Protein 2BDV (pdb70)

Structure (mmCIF, N/CA/C/O backbone):
data_2BDV
#
_entry.id   2BDV
#
_cell.length_a   36.954
_cell.length_b   63.553
_cell.length_c   80.457
_cell.angle_alpha   90.00
_cell.angle_beta   90.00
_cell.angle_gamma   90.00
#
_symmetry.space_group_name_H-M   'P 21 21 21'
#
loop_
_entity.id
_entity.type
_entity.pdbx_description
1 polymer 'phage-related conserved hypothetical protein, BB224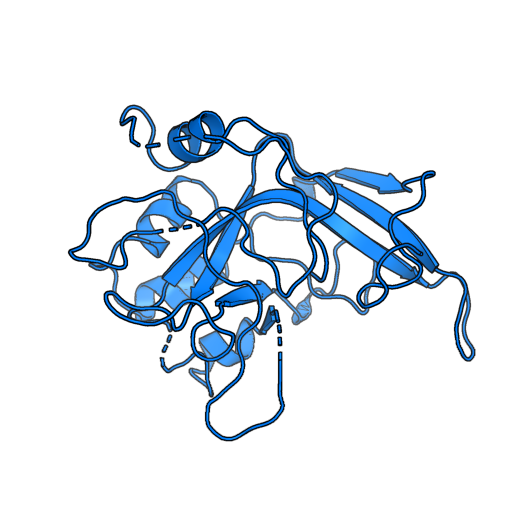4'
2 water water
#
loop_
_atom_site.group_PDB
_atom_site.id
_atom_site.type_symbol
_atom_site.label_atom_id
_atom_site.label_alt_id
_atom_site.label_comp_id
_atom_site.label_asym_id
_atom_site.label_entity_id
_atom_site.label_seq_id
_atom_site.pdbx_PDB_i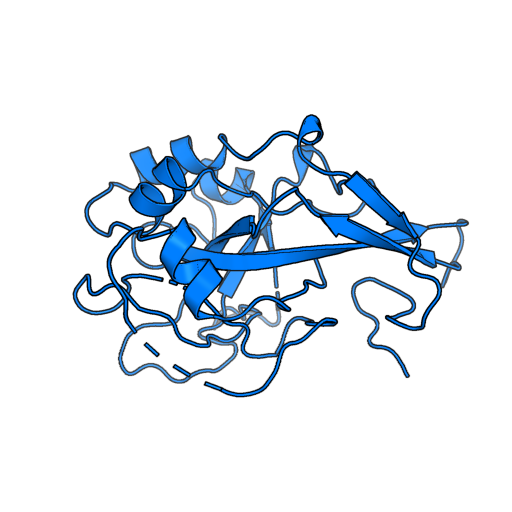ns_code
_atom_site.Cartn_x
_atom_site.Cartn_y
_atom_site.Cartn_z
_atom_site.occupancy
_atom_site.B_iso_or_equiv
_atom_site.auth_seq_id
_atom_site.auth_comp_id
_atom_site.auth_asym_id
_atom_site.auth_atom_id
_atom_site.pdbx_PDB_model_num
ATOM 1 N N . CYS A 1 2 ? 43.409 29.578 38.560 1.00 29.04 2 CYS A N 1
ATOM 2 C CA . CYS A 1 2 ? 42.228 30.442 38.325 1.00 25.52 2 CYS A CA 1
ATOM 3 C C . CYS A 1 2 ? 42.590 31.873 38.711 1.00 22.09 2 CYS A C 1
ATOM 4 O O . CYS A 1 2 ? 42.380 32.284 39.846 1.00 18.86 2 CYS A O 1
ATOM 7 N N . GLY A 1 3 ? 43.130 32.626 37.764 1.00 20.69 3 GLY A N 1
ATOM 8 C CA . GLY A 1 3 ? 43.529 33.984 38.071 1.00 20.17 3 GLY A CA 1
ATOM 9 C C . GLY A 1 3 ? 42.616 35.057 37.530 1.00 19.55 3 GLY A C 1
ATOM 10 O O . GLY A 1 3 ? 42.820 36.239 37.795 1.00 20.27 3 GLY A O 1
ATOM 11 N N . ARG A 1 4 ? 41.593 34.647 36.792 1.00 20.76 4 ARG A N 1
ATOM 12 C CA . ARG A 1 4 ? 40.668 35.592 36.197 1.00 20.76 4 ARG A CA 1
ATOM 13 C C . ARG A 1 4 ? 39.334 34.890 35.951 1.00 22.00 4 ARG A C 1
ATOM 14 O O . ARG A 1 4 ? 39.305 33.748 35.495 1.00 22.82 4 ARG A O 1
ATOM 22 N N . ILE A 1 5 ? 38.230 35.563 36.255 1.00 20.97 5 ILE A N 1
ATOM 23 C CA . ILE A 1 5 ? 36.916 34.974 36.029 1.00 21.31 5 ILE A CA 1
ATOM 24 C C . ILE A 1 5 ? 36.014 35.974 35.315 1.00 22.05 5 ILE A C 1
ATOM 25 O O . ILE A 1 5 ? 36.385 37.135 35.104 1.00 22.05 5 ILE A O 1
ATOM 30 N N . ALA A 1 6 ? 34.823 35.513 34.951 1.00 19.67 6 ALA A N 1
ATOM 31 C CA . ALA A 1 6 ? 33.850 36.364 34.283 1.00 21.37 6 ALA A CA 1
ATOM 32 C C . ALA A 1 6 ? 32.475 36.250 34.937 1.00 21.43 6 ALA A C 1
ATOM 33 O O . ALA A 1 6 ? 31.979 35.149 35.166 1.00 22.12 6 ALA A O 1
ATOM 35 N N . GLN A 1 7 ? 31.885 37.400 35.259 1.00 22.36 7 GLN A N 1
ATOM 36 C CA . GLN A 1 7 ? 30.546 37.469 35.843 1.00 23.23 7 GLN A CA 1
ATOM 37 C C . GLN A 1 7 ? 29.737 38.402 34.943 1.00 24.63 7 GLN A C 1
ATOM 38 O O . GLN A 1 7 ? 29.677 39.616 35.169 1.00 22.93 7 GLN A O 1
ATOM 44 N N . LYS A 1 8 ? 29.121 37.826 33.915 1.00 26.94 8 LYS A N 1
ATOM 45 C CA . LYS A 1 8 ? 28.336 38.604 32.966 1.00 30.60 8 LYS A CA 1
ATOM 46 C C . LYS A 1 8 ? 26.820 38.419 33.010 1.00 30.45 8 LYS A C 1
ATOM 47 O O . LYS A 1 8 ? 26.084 39.225 32.442 1.00 32.06 8 LYS A O 1
ATOM 53 N N . SER A 1 9 ? 26.350 37.371 33.677 1.00 30.38 9 SER A N 1
ATOM 54 C CA . SER A 1 9 ? 24.914 37.145 33.784 1.00 30.14 9 SER A CA 1
ATOM 55 C C . SER A 1 9 ? 24.314 38.054 34.838 1.00 31.78 9 SER A C 1
ATOM 56 O O . SER A 1 9 ? 25.018 38.585 35.695 1.00 33.17 9 SER A O 1
ATOM 59 N N . ALA A 1 10 ? 23.001 38.229 34.764 1.00 33.42 10 ALA A N 1
ATOM 60 C CA . ALA A 1 10 ? 22.290 39.047 35.727 1.00 33.59 10 ALA A CA 1
ATOM 61 C C . ALA A 1 10 ? 22.438 38.373 37.082 1.00 32.45 10 ALA A C 1
ATOM 62 O O . ALA A 1 10 ? 22.391 37.149 37.183 1.00 33.34 10 ALA A O 1
ATOM 64 N N . PRO A 1 11 ? 22.630 39.163 38.144 1.00 32.26 11 PRO A N 1
ATOM 65 C CA . PRO A 1 11 ? 22.779 38.589 39.483 1.00 30.22 11 PRO A CA 1
ATOM 66 C C . PRO A 1 11 ? 21.610 37.684 39.899 1.00 30.52 11 PRO A C 1
ATOM 67 O O . PRO A 1 11 ? 21.826 36.680 40.576 1.00 28.64 11 PRO A O 1
ATOM 71 N N . GLU A 1 12 ? 20.386 38.019 39.484 1.00 29.23 12 GLU A N 1
ATOM 72 C CA . GLU A 1 12 ? 19.243 37.190 39.845 1.00 30.89 12 GLU A CA 1
ATOM 73 C C . GLU A 1 12 ? 19.359 35.790 39.250 1.00 29.27 12 GLU A C 1
ATOM 74 O O . GLU A 1 12 ? 18.778 34.849 39.779 1.00 30.43 12 GLU A O 1
ATOM 80 N N . ASP A 1 13 ? 20.105 35.646 38.156 1.00 27.25 13 ASP A N 1
ATOM 81 C CA . ASP A 1 13 ? 20.273 34.328 37.553 1.00 26.44 13 ASP A CA 1
ATOM 82 C C . ASP A 1 13 ? 21.122 33.413 38.448 1.00 24.74 13 ASP A C 1
ATOM 83 O O . ASP A 1 13 ? 20.863 32.212 38.521 1.00 22.75 13 ASP A O 1
ATOM 88 N N . TYR A 1 14 ? 22.123 33.975 39.129 1.00 22.89 14 TYR A N 1
ATOM 89 C CA . TYR A 1 14 ? 22.983 33.185 40.011 1.00 20.26 14 TYR A CA 1
ATOM 90 C C . TYR A 1 14 ? 22.185 32.645 41.188 1.00 20.14 14 TYR A C 1
ATOM 91 O O . TYR A 1 14 ? 22.323 31.487 41.567 1.00 19.43 14 TYR A O 1
ATOM 100 N N . VAL A 1 15 ? 21.352 33.496 41.771 1.00 21.44 15 VAL A N 1
ATOM 101 C CA . VAL A 1 15 ? 20.528 33.098 42.904 1.00 21.41 15 VAL A CA 1
ATOM 102 C C . VAL A 1 15 ? 19.520 32.028 42.489 1.00 23.39 15 VAL A C 1
ATOM 103 O O . VAL A 1 15 ? 19.310 31.057 43.208 1.00 23.01 15 VAL A O 1
ATOM 107 N N . GLU A 1 16 ? 18.898 32.223 41.330 1.00 24.22 16 GLU A N 1
ATOM 108 C CA . GLU A 1 16 ? 17.906 31.287 40.810 1.00 27.83 16 GLU A CA 1
ATOM 109 C C . GLU A 1 16 ? 18.487 29.877 40.675 1.00 28.16 16 GLU A C 1
ATOM 110 O O . GLU A 1 16 ? 17.798 28.891 40.927 1.00 28.74 16 GLU A O 1
ATOM 116 N N . ILE A 1 17 ? 19.757 29.782 40.297 1.00 27.75 17 ILE A N 1
ATOM 117 C CA . ILE A 1 17 ? 20.395 28.483 40.147 1.00 27.61 17 ILE A CA 1
ATOM 118 C C . ILE A 1 17 ? 20.741 27.850 41.492 1.00 27.77 17 ILE A C 1
ATOM 119 O O . ILE A 1 17 ? 20.531 26.651 41.692 1.00 29.52 17 ILE A O 1
ATOM 124 N N . LEU A 1 18 ? 21.267 28.647 42.419 1.00 25.91 18 LEU A N 1
ATOM 125 C CA . LEU A 1 18 ? 21.634 28.119 43.734 1.00 24.80 18 LEU A CA 1
ATOM 126 C C . LEU A 1 18 ? 20.424 27.939 44.649 1.00 24.08 18 LEU A C 1
ATOM 127 O O . LEU A 1 18 ? 20.246 26.890 45.277 1.00 22.29 18 LEU A O 1
ATOM 132 N N . TRP A 1 19 ? 19.590 28.967 44.723 1.00 24.75 19 TRP A N 1
ATOM 133 C CA . TRP A 1 19 ? 18.403 28.917 45.563 1.00 26.12 19 TRP A CA 1
ATOM 134 C C . TRP A 1 19 ? 17.162 29.096 44.698 1.00 28.86 19 TRP A C 1
ATOM 135 O O . TRP A 1 19 ? 16.524 30.150 44.721 1.00 28.59 19 TRP A O 1
ATOM 146 N N . PRO A 1 20 ? 16.799 28.057 43.925 1.00 32.54 20 PRO A N 1
ATOM 147 C CA . PRO A 1 20 ? 15.625 28.117 43.048 1.00 36.17 20 PRO A CA 1
ATOM 148 C C . PRO A 1 20 ? 14.386 28.597 43.784 1.00 39.52 20 PRO A C 1
ATOM 149 O O . PRO A 1 20 ? 14.097 28.140 44.889 1.00 40.33 20 PRO A O 1
ATOM 153 N N . ASN A 1 21 ? 13.655 29.518 43.166 1.00 44.27 21 ASN A N 1
ATOM 154 C CA . ASN A 1 21 ? 12.454 30.066 43.782 1.00 48.77 21 ASN A CA 1
ATOM 155 C C . ASN A 1 21 ? 12.763 30.573 45.187 1.00 49.93 21 ASN A C 1
ATOM 156 O O . ASN A 1 21 ? 12.523 29.882 46.181 1.00 49.39 21 ASN A O 1
ATOM 161 N N . ALA A 1 22 ? 13.305 31.785 45.247 1.00 50.72 22 ALA A N 1
ATOM 162 C CA . ALA A 1 22 ? 13.658 32.429 46.504 1.00 51.95 22 ALA A CA 1
ATOM 163 C C . ALA A 1 22 ? 14.476 33.677 46.202 1.00 52.20 22 ALA A C 1
ATOM 164 O O . ALA A 1 22 ? 15.677 33.708 46.459 1.00 53.07 22 ALA A O 1
ATOM 166 N N . ARG A 1 23 ? 13.830 34.705 45.659 1.00 52.26 23 ARG A N 1
ATOM 167 C CA . ARG A 1 23 ? 14.536 35.939 45.321 1.00 52.98 23 ARG A CA 1
ATOM 168 C C . ARG A 1 23 ? 15.216 36.548 46.558 1.00 53.70 23 ARG A C 1
ATOM 169 O O . ARG A 1 23 ? 14.921 36.167 47.694 1.00 53.62 23 ARG A O 1
ATOM 177 N N . LEU A 1 24 ? 16.132 37.489 46.331 1.00 52.99 24 LEU A N 1
ATOM 178 C CA . LEU A 1 24 ? 16.841 38.157 47.422 1.00 52.56 24 LEU A CA 1
ATOM 179 C C . LEU A 1 24 ? 16.731 39.679 47.329 1.00 52.25 24 LEU A C 1
ATOM 180 O O . LEU A 1 24 ? 16.517 40.237 46.250 1.00 52.29 24 LEU A O 1
ATOM 185 N N . VAL A 1 29 ? 23.302 46.453 41.544 1.00 73.19 29 VAL A N 1
ATOM 186 C CA . VAL A 1 29 ? 23.544 46.890 40.171 1.00 73.57 29 VAL A CA 1
ATOM 187 C C . VAL A 1 29 ? 24.887 47.604 40.012 1.00 72.71 29 VAL A C 1
ATOM 188 O O . VAL A 1 29 ? 25.216 48.517 40.773 1.00 73.20 29 VAL A O 1
ATOM 192 N N . ALA A 1 30 ? 25.655 47.182 39.010 1.00 71.42 30 ALA A N 1
ATOM 193 C CA . ALA A 1 30 ? 26.963 47.764 38.733 1.00 69.33 30 ALA A CA 1
ATOM 194 C C . ALA A 1 30 ? 27.456 47.338 37.356 1.00 68.21 30 ALA A C 1
ATOM 195 O O . ALA A 1 30 ? 28.555 47.702 36.940 1.00 67.85 30 ALA A O 1
ATOM 197 N N . GLY A 1 31 ? 26.637 46.562 36.653 1.00 67.07 31 GLY A N 1
ATOM 198 C CA . GLY A 1 31 ? 27.004 46.103 35.324 1.00 65.36 31 GLY A CA 1
ATOM 199 C C . GLY A 1 31 ? 27.809 44.817 35.320 1.00 64.09 31 GLY A C 1
ATOM 200 O O . GLY A 1 31 ? 28.499 44.513 36.292 1.00 64.07 31 GLY A O 1
ATOM 201 N N . PRO A 1 32 ? 27.736 44.030 34.234 1.00 62.83 32 PRO A N 1
ATOM 202 C CA . PRO A 1 32 ? 28.480 42.770 34.139 1.00 61.46 32 PRO A CA 1
ATOM 203 C C . PRO A 1 32 ? 29.985 42.986 33.940 1.00 59.67 32 PRO A C 1
ATOM 204 O O . PRO A 1 32 ? 30.408 43.954 33.305 1.00 59.98 32 PRO A O 1
ATOM 208 N N . ARG A 1 33 ? 30.786 42.084 34.498 1.00 56.84 33 ARG A N 1
ATOM 209 C CA . ARG A 1 33 ? 32.237 42.170 34.388 1.00 53.61 33 ARG A CA 1
ATOM 210 C C . ARG A 1 33 ? 32.781 40.940 33.680 1.00 51.18 33 ARG A C 1
ATOM 211 O O . ARG A 1 33 ? 32.696 39.826 34.198 1.00 48.92 33 ARG A O 1
ATOM 219 N N . TYR A 1 34 ? 33.341 41.149 32.493 1.00 49.64 34 TYR A N 1
ATOM 220 C CA . TYR A 1 34 ? 33.894 40.053 31.703 1.00 49.19 34 TYR A CA 1
ATOM 221 C C . TYR A 1 34 ? 35.341 39.737 32.103 1.00 46.53 34 TYR A C 1
ATOM 222 O O . TYR A 1 34 ? 35.823 38.634 31.861 1.00 43.34 34 TYR A O 1
ATOM 231 N N . ASN A 1 35 ? 36.018 40.698 32.731 1.00 44.17 35 ASN A N 1
ATOM 232 C CA . ASN A 1 35 ? 37.412 40.521 33.139 1.00 43.58 35 ASN A CA 1
ATOM 233 C C . ASN A 1 35 ? 37.577 40.843 34.618 1.00 41.75 35 ASN A C 1
ATOM 234 O O . ASN A 1 35 ? 37.730 42.006 34.992 1.00 43.17 35 ASN A O 1
ATOM 239 N N . ILE A 1 36 ? 37.565 39.811 35.457 1.00 37.32 36 ILE A N 1
ATOM 240 C CA . ILE A 1 36 ? 37.677 40.009 36.895 1.00 32.63 36 ILE A CA 1
ATOM 241 C C . ILE A 1 36 ? 38.912 39.362 37.503 1.00 30.53 36 ILE A C 1
ATOM 242 O O . ILE A 1 36 ? 39.046 38.138 37.521 1.00 28.97 36 ILE A O 1
ATOM 247 N N . PRO A 1 37 ? 39.844 40.186 38.000 1.00 28.90 37 PRO A N 1
ATOM 248 C CA . PRO A 1 37 ? 41.066 39.664 38.611 1.00 27.55 37 PRO A CA 1
ATOM 249 C C . PRO A 1 37 ? 40.996 39.737 40.124 1.00 24.75 37 PRO A C 1
ATOM 250 O O . PRO A 1 37 ? 40.058 40.291 40.686 1.00 25.02 37 PRO A O 1
ATOM 254 N N . PRO A 1 38 ? 41.988 39.157 40.801 1.00 24.17 38 PRO A N 1
ATOM 255 C CA . PRO A 1 38 ? 42.036 39.179 42.264 1.00 24.05 38 PRO A CA 1
ATOM 256 C C . PRO A 1 38 ? 42.205 40.634 42.718 1.00 25.57 38 PRO A C 1
ATOM 257 O O . PRO A 1 38 ? 42.692 41.479 41.958 1.00 21.75 38 PRO A O 1
ATOM 261 N N . GLY A 1 39 ? 41.798 40.927 43.949 1.00 25.95 39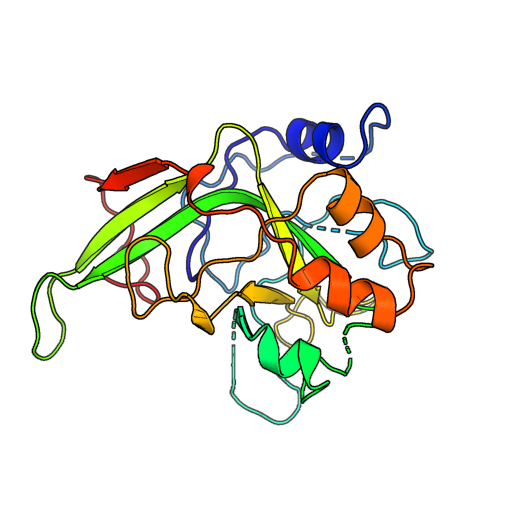 GLY A N 1
ATOM 262 C CA . GLY A 1 39 ? 41.930 42.281 44.453 1.00 26.64 39 GLY A CA 1
ATOM 263 C C . GLY A 1 39 ? 40.689 43.124 44.247 1.00 28.24 39 GLY A C 1
ATOM 264 O O . GLY A 1 39 ? 40.672 44.302 44.597 1.00 27.34 39 GLY A O 1
ATOM 265 N N . THR A 1 40 ? 39.654 42.533 43.662 1.00 28.36 40 THR A N 1
ATOM 266 C CA . THR A 1 40 ? 38.410 43.253 43.445 1.00 29.13 40 THR A CA 1
ATOM 267 C C . THR A 1 40 ? 37.348 42.629 44.344 1.00 29.81 40 THR A C 1
ATOM 268 O O . THR A 1 40 ? 37.654 41.757 45.164 1.00 29.40 40 THR A O 1
ATOM 272 N N . ARG A 1 41 ? 36.106 43.076 44.187 1.00 28.74 41 ARG A N 1
ATOM 273 C CA . ARG A 1 41 ? 34.996 42.567 44.983 1.00 28.84 41 ARG A CA 1
ATOM 274 C C . ARG A 1 41 ? 34.002 41.836 44.085 1.00 26.86 41 ARG A C 1
ATOM 275 O O . ARG A 1 41 ? 32.962 42.393 43.720 1.00 28.49 41 ARG A O 1
ATOM 283 N N . PRO A 1 42 ? 34.300 40.582 43.718 1.00 23.28 42 PRO A N 1
ATOM 284 C CA . PRO A 1 42 ? 33.366 39.851 42.857 1.00 21.73 42 PRO A CA 1
ATOM 285 C C . PRO A 1 42 ? 32.109 39.465 43.623 1.00 19.68 42 PRO A C 1
ATOM 286 O O . PRO A 1 42 ? 32.124 39.386 44.846 1.00 19.02 42 PRO A O 1
ATOM 290 N N . LEU A 1 43 ? 31.021 39.232 42.899 1.00 19.99 43 LEU A N 1
ATOM 291 C CA . LEU A 1 43 ? 29.784 38.803 43.531 1.00 19.51 43 LEU A CA 1
ATOM 292 C C . LEU A 1 43 ? 30.027 37.442 44.155 1.00 20.05 43 LEU A C 1
ATOM 293 O O . LEU A 1 43 ? 30.758 36.623 43.596 1.00 18.67 43 LEU A O 1
ATOM 298 N N . THR A 1 44 ? 29.425 37.206 45.316 1.00 20.60 44 THR A N 1
ATOM 299 C CA . THR A 1 44 ? 29.538 35.914 45.991 1.00 19.21 44 THR A CA 1
ATOM 300 C C . THR A 1 44 ? 28.198 35.614 46.653 1.00 20.20 44 THR A C 1
ATOM 301 O O . THR A 1 44 ? 27.402 36.519 46.916 1.00 21.36 44 THR A O 1
ATOM 313 N N . HIS A 1 46 ? 26.484 33.324 49.919 1.00 21.29 46 HIS A N 1
ATOM 314 C CA . HIS A 1 46 ? 26.824 32.642 51.169 1.00 22.01 46 HIS A CA 1
ATOM 315 C C . HIS A 1 46 ? 25.796 32.817 52.288 1.00 20.40 46 HIS A C 1
ATOM 316 O O . HIS A 1 46 ? 24.815 33.543 52.150 1.00 21.80 46 HIS A O 1
ATOM 323 N N . ARG A 1 47 ? 26.062 32.149 53.405 1.00 20.93 47 ARG A N 1
ATOM 324 C CA . ARG A 1 47 ? 25.214 32.215 54.587 1.00 21.58 47 ARG A CA 1
ATOM 325 C C . ARG A 1 47 ? 26.141 32.374 55.794 1.00 22.09 47 ARG A C 1
ATOM 326 O O . ARG A 1 47 ? 25.996 31.691 56.808 1.00 24.19 47 ARG A O 1
ATOM 334 N N . LEU A 1 48 ? 27.095 33.293 55.671 1.00 21.54 48 LEU A N 1
ATOM 335 C CA . LEU A 1 48 ? 28.082 33.532 56.721 1.00 22.70 48 LEU A CA 1
ATOM 336 C C . LEU A 1 48 ? 27.569 34.273 57.951 1.00 22.74 48 LEU A C 1
ATOM 337 O O . LEU A 1 48 ? 28.110 34.115 59.046 1.00 20.46 48 LEU A O 1
ATOM 342 N N . VAL A 1 49 ? 26.538 35.088 57.770 1.00 22.97 49 VAL A N 1
ATOM 343 C CA . VAL A 1 49 ? 25.987 35.841 58.884 1.00 23.71 49 VAL A CA 1
ATOM 344 C C . VAL A 1 49 ? 24.577 35.381 59.249 1.00 25.00 49 VAL A C 1
ATOM 345 O O . VAL A 1 49 ? 23.636 35.541 58.466 1.00 23.76 49 VAL A O 1
ATOM 349 N N . ASP A 1 50 ? 24.451 34.813 60.447 1.00 25.17 50 ASP A N 1
ATOM 350 C CA . ASP A 1 50 ? 23.175 34.320 60.967 1.00 24.77 50 ASP A CA 1
ATOM 351 C C . ASP A 1 50 ? 22.458 33.347 60.031 1.00 24.29 50 ASP A C 1
ATOM 352 O O . ASP A 1 50 ? 21.239 33.394 59.903 1.00 23.29 50 ASP A O 1
ATOM 357 N N . GLN A 1 51 ? 23.228 32.474 59.386 1.00 25.22 51 GLN A N 1
ATOM 358 C CA . GLN A 1 51 ? 22.702 31.465 58.471 1.00 24.29 51 GLN A CA 1
ATOM 359 C C . GLN A 1 51 ? 21.838 32.020 57.340 1.00 22.76 51 GLN A C 1
ATOM 360 O O . GLN A 1 51 ? 21.237 31.262 56.594 1.00 22.77 51 GLN A O 1
ATOM 366 N N . ALA A 1 52 ? 21.791 33.337 57.199 1.00 23.24 52 ALA A N 1
ATOM 367 C CA . ALA A 1 52 ? 20.971 33.948 56.164 1.00 23.43 52 ALA A CA 1
ATOM 368 C C . ALA A 1 52 ? 21.587 33.856 54.768 1.00 25.16 52 ALA A C 1
ATOM 369 O O . ALA A 1 52 ? 22.782 34.108 54.582 1.00 25.30 52 ALA A O 1
ATOM 371 N N . GLU A 1 53 ? 20.767 33.485 53.788 1.00 22.61 53 GLU A N 1
ATOM 372 C CA . GLU A 1 53 ? 21.249 33.385 52.419 1.00 24.82 53 GLU A CA 1
ATOM 373 C C . GLU A 1 53 ? 21.467 34.797 51.894 1.00 23.00 53 GLU A C 1
ATOM 374 O O . GLU A 1 53 ? 20.632 35.675 52.093 1.00 22.49 53 GLU A O 1
ATOM 380 N N . ALA A 1 54 ? 22.590 35.023 51.233 1.00 20.67 54 ALA A N 1
ATOM 381 C CA . ALA A 1 54 ? 22.843 36.350 50.713 1.00 21.81 54 ALA A CA 1
ATOM 382 C C . ALA A 1 54 ? 23.665 36.367 49.434 1.00 22.57 54 ALA A C 1
ATOM 383 O O . ALA A 1 54 ? 24.339 35.392 49.077 1.00 21.20 54 ALA A O 1
ATOM 385 N N . LEU A 1 55 ? 23.585 37.508 48.759 1.00 21.85 55 LEU A N 1
ATOM 386 C CA . LEU A 1 55 ? 24.303 37.773 47.530 1.00 22.93 55 LEU A CA 1
ATOM 387 C C . LEU A 1 55 ? 25.002 39.104 47.786 1.00 24.07 55 LEU A C 1
ATOM 388 O O . LEU A 1 55 ? 24.357 40.152 47.809 1.00 25.36 55 LEU A O 1
ATOM 393 N N . ALA A 1 56 ? 26.316 39.049 48.004 1.00 23.70 56 ALA A N 1
ATOM 394 C CA . ALA A 1 56 ? 27.111 40.241 48.286 1.00 23.01 56 ALA A CA 1
ATOM 395 C C . ALA A 1 56 ? 28.490 40.195 47.634 1.00 23.42 56 ALA A C 1
ATOM 396 O O . ALA A 1 56 ? 28.915 39.162 47.115 1.00 24.35 56 ALA A O 1
ATOM 398 N N . ARG A 1 57 ? 29.187 41.325 47.674 1.00 23.64 57 ARG A N 1
ATOM 399 C CA . ARG A 1 57 ? 30.515 41.431 47.091 1.00 23.38 57 ARG A CA 1
ATOM 400 C C . ARG A 1 57 ? 31.586 41.317 48.156 1.00 23.37 57 ARG A C 1
ATOM 401 O O . ARG A 1 57 ? 31.640 42.106 49.096 1.00 26.27 57 ARG A O 1
ATOM 409 N N . LEU A 1 58 ? 32.446 40.322 48.009 1.00 23.74 58 LEU A N 1
ATOM 410 C CA . LEU A 1 58 ? 33.518 40.109 48.969 1.00 21.28 58 LEU A CA 1
ATOM 411 C C . LEU A 1 58 ? 34.850 40.257 48.239 1.00 20.79 58 LEU A C 1
ATOM 412 O O . LEU A 1 58 ? 34.924 40.072 47.021 1.00 18.35 58 LEU A O 1
ATOM 417 N N . PRO A 1 59 ? 35.910 40.623 48.968 1.00 20.66 59 PRO A N 1
ATOM 418 C CA . PRO A 1 59 ? 37.250 40.803 48.403 1.00 20.61 59 PRO A CA 1
ATOM 419 C C . PRO A 1 59 ? 37.904 39.483 48.013 1.00 19.80 59 PRO A C 1
ATOM 420 O O . PRO A 1 59 ? 38.001 38.563 48.834 1.00 17.03 59 PRO A O 1
ATOM 424 N N . TRP A 1 60 ? 38.351 39.404 46.761 1.00 16.51 60 TRP A N 1
ATOM 425 C CA . TRP A 1 60 ? 39.023 38.218 46.242 1.00 17.54 60 TRP A CA 1
ATOM 426 C C . TRP A 1 60 ? 40.520 38.382 46.497 1.00 18.32 60 TRP A C 1
ATOM 427 O O . TRP A 1 60 ? 41.144 39.306 45.976 1.00 20.24 60 TRP A O 1
ATOM 438 N N . GLY A 1 61 ? 41.089 37.497 47.308 1.00 18.49 61 GLY A N 1
ATOM 439 C CA . GLY A 1 61 ? 42.507 37.574 47.621 1.00 19.70 61 GLY A CA 1
ATOM 440 C C . GLY A 1 61 ? 42.733 37.578 49.123 1.00 21.05 61 GLY A C 1
ATOM 441 O O . GLY A 1 61 ? 42.515 38.596 49.785 1.00 21.68 61 GLY A O 1
ATOM 442 N N . TYR A 1 62 ? 43.166 36.442 49.666 1.00 22.43 62 TYR A N 1
ATOM 443 C CA . TYR A 1 62 ? 43.400 36.311 51.108 1.00 24.15 62 TYR A CA 1
ATOM 444 C C . TYR A 1 62 ? 44.853 36.517 51.527 1.00 26.60 62 TYR A C 1
ATOM 445 O O . TYR A 1 62 ? 45.763 35.845 51.036 1.00 25.77 62 TYR A O 1
ATOM 454 N N . LYS A 1 63 ? 45.042 37.451 52.457 1.00 28.71 63 LYS A N 1
ATOM 455 C CA . LYS A 1 63 ? 46.353 37.795 52.991 1.00 32.22 63 LYS A CA 1
ATOM 456 C C . LYS A 1 63 ? 46.441 37.492 54.487 1.00 32.93 63 LYS A C 1
ATOM 457 O O . LYS A 1 63 ? 45.986 38.281 55.315 1.00 30.08 63 LYS A O 1
ATOM 463 N N . PRO A 1 64 ? 47.044 36.349 54.851 1.00 36.77 64 PRO A N 1
ATOM 464 C CA . PRO A 1 64 ? 47.184 35.962 56.260 1.00 38.95 64 PRO A CA 1
ATOM 465 C C . PRO A 1 64 ? 47.835 37.064 57.094 1.00 41.43 64 PRO A C 1
ATOM 466 O O . PRO A 1 64 ? 48.785 37.713 56.651 1.00 41.16 64 PRO A O 1
ATOM 470 N N . HIS A 1 65 ? 47.315 37.259 58.302 1.00 43.37 65 HIS A N 1
ATOM 471 C CA . HIS A 1 65 ? 47.808 38.284 59.220 1.00 47.22 65 HIS A CA 1
ATOM 472 C C . HIS A 1 65 ? 49.331 38.285 59.401 1.00 48.50 65 HIS A C 1
ATOM 473 O O . HIS A 1 65 ? 49.945 39.350 59.512 1.00 49.52 65 HIS A O 1
ATOM 480 N N . GLY A 1 66 ? 49.934 37.096 59.415 1.00 48.77 66 GLY A N 1
ATOM 481 C CA . GLY A 1 66 ? 51.371 36.991 59.609 1.00 48.96 66 GLY A CA 1
ATOM 482 C C . GLY A 1 66 ? 52.269 36.737 58.407 1.00 49.39 66 GLY A C 1
ATOM 483 O O . GLY A 1 66 ? 53.404 36.277 58.573 1.00 49.82 66 GLY A O 1
ATOM 484 N N . SER A 1 67 ? 51.784 37.013 57.199 1.00 49.03 67 SER A N 1
ATOM 485 C CA . SER A 1 67 ? 52.606 36.819 56.006 1.00 48.41 67 SER A CA 1
ATOM 486 C C . SER A 1 67 ? 52.297 37.816 54.891 1.00 47.68 67 SER A C 1
ATOM 487 O O . SER A 1 67 ? 51.333 38.579 54.975 1.00 45.56 67 SER A O 1
ATOM 490 N N . SER A 1 68 ? 53.145 37.819 53.863 1.00 48.36 68 SER A N 1
ATOM 491 C CA . SER A 1 68 ? 52.998 38.723 52.721 1.00 48.65 68 SER A CA 1
ATOM 492 C C . SER A 1 68 ? 52.441 37.976 51.519 1.00 47.29 68 SER A C 1
ATOM 493 O O . SER A 1 68 ? 52.631 38.377 50.369 1.00 46.87 68 SER A O 1
ATOM 496 N N . PHE A 1 69 ? 51.753 36.878 51.805 1.00 46.66 69 PHE A N 1
ATOM 497 C CA . PHE A 1 69 ? 51.148 36.058 50.773 1.00 45.79 69 PHE A CA 1
ATOM 498 C C . PHE A 1 69 ? 49.782 36.605 50.387 1.00 44.05 69 PHE A C 1
ATOM 499 O O . PHE A 1 69 ? 49.030 37.084 51.233 1.00 44.74 69 PHE A O 1
ATOM 507 N N . PHE A 1 70 ? 49.468 36.534 49.103 1.00 42.05 70 PHE A N 1
ATOM 508 C CA . PHE A 1 70 ? 48.180 36.988 48.618 1.00 41.58 70 PHE A CA 1
ATOM 509 C C . PHE A 1 70 ? 47.559 35.798 47.912 1.00 40.53 70 PHE A C 1
ATOM 510 O O . PHE A 1 70 ? 47.548 35.721 46.683 1.00 41.32 70 PHE A O 1
ATOM 526 N N . ILE A 1 72 ? 45.072 33.449 46.234 1.00 26.17 72 ILE A N 1
ATOM 527 C CA . ILE A 1 72 ? 43.878 33.581 45.404 1.00 23.78 72 ILE A CA 1
ATOM 528 C C . ILE A 1 72 ? 43.165 32.255 45.171 1.00 20.86 72 ILE A C 1
ATOM 529 O O . ILE A 1 72 ? 41.979 32.231 44.848 1.00 20.44 72 ILE A O 1
ATOM 534 N N . ASN A 1 73 ? 43.900 31.159 45.315 1.00 20.80 73 ASN A N 1
ATOM 535 C CA . ASN A 1 73 ? 43.346 29.823 45.133 1.00 21.40 73 ASN A CA 1
ATOM 536 C C . ASN A 1 73 ? 43.641 29.001 46.383 1.00 21.55 73 ASN A C 1
ATOM 537 O O . ASN A 1 73 ? 44.665 29.204 47.036 1.00 22.51 73 ASN A O 1
ATOM 542 N N . ALA A 1 74 ? 42.747 28.074 46.711 1.00 19.97 74 ALA A N 1
ATOM 543 C CA . ALA A 1 74 ? 42.931 27.220 47.877 1.00 19.10 74 ALA A CA 1
ATOM 544 C C . ALA A 1 74 ? 43.075 25.770 47.414 1.00 18.87 74 ALA A C 1
ATOM 545 O O . ALA A 1 74 ? 42.104 25.150 46.975 1.00 17.69 74 ALA A O 1
ATOM 547 N N . LYS A 1 75 ? 44.294 25.243 47.505 1.00 18.43 75 LYS A N 1
ATOM 548 C CA . LYS A 1 75 ? 44.590 23.877 47.078 1.00 22.80 75 LYS A CA 1
ATOM 549 C C . LYS A 1 75 ? 43.691 22.838 47.746 1.00 22.82 75 LYS A C 1
ATOM 550 O O . LYS A 1 75 ? 43.690 22.673 48.965 1.00 21.74 75 LYS A O 1
ATOM 556 N N . LEU A 1 76 ? 42.928 22.143 46.913 1.00 24.20 76 LEU A N 1
ATOM 557 C CA . LEU A 1 76 ? 42.004 21.119 47.352 1.00 25.46 76 LEU A CA 1
ATOM 558 C C . LEU A 1 76 ? 42.622 20.160 48.366 1.00 26.89 76 LEU A C 1
ATOM 559 O O . LEU A 1 76 ? 42.021 19.859 49.395 1.00 28.47 76 LEU A O 1
ATOM 564 N N . GLU A 1 77 ? 43.827 19.685 48.087 1.00 27.62 77 GLU A N 1
ATOM 565 C CA . GLU A 1 77 ? 44.466 18.743 48.989 1.00 29.58 77 GLU A CA 1
ATOM 566 C C . GLU A 1 77 ? 44.826 19.321 50.350 1.00 28.35 77 GLU A C 1
ATOM 567 O O . GLU A 1 77 ? 44.743 18.620 51.357 1.00 27.99 77 GLU A O 1
ATOM 573 N N . THR A 1 78 ? 45.239 20.584 50.390 1.00 26.75 78 THR A N 1
ATOM 574 C CA . THR A 1 78 ? 45.569 21.191 51.670 1.00 26.81 78 THR A CA 1
ATOM 575 C C . THR A 1 78 ? 44.291 21.262 52.506 1.00 26.72 78 THR A C 1
ATOM 576 O O . THR A 1 78 ? 44.329 21.113 53.724 1.00 29.07 78 THR A O 1
ATOM 580 N N . ILE A 1 79 ? 43.155 21.461 51.848 1.00 26.52 79 ILE A N 1
ATOM 581 C CA . ILE A 1 79 ? 41.884 21.519 52.558 1.00 26.95 79 ILE A CA 1
ATOM 582 C C . ILE A 1 79 ? 41.517 20.113 53.046 1.00 29.17 79 ILE A C 1
ATOM 583 O O . ILE A 1 79 ? 40.983 19.947 54.142 1.00 28.01 79 ILE A O 1
ATOM 588 N N . GLU A 1 80 ? 41.817 19.104 52.231 1.00 31.31 80 GLU A N 1
ATOM 589 C CA . GLU A 1 80 ? 41.530 17.717 52.588 1.00 35.32 80 GLU A CA 1
ATOM 590 C C . GLU A 1 80 ? 42.388 17.251 53.770 1.00 35.98 80 GLU A C 1
ATOM 591 O O . GLU A 1 80 ? 41.887 16.608 54.694 1.00 35.28 80 GLU A O 1
ATOM 597 N N . ARG A 1 81 ? 43.679 17.577 53.725 1.00 37.35 81 ARG A N 1
ATOM 598 C CA . ARG A 1 81 ? 44.618 17.202 54.778 1.00 39.33 81 ARG A CA 1
ATOM 599 C C . ARG A 1 81 ? 44.447 18.147 55.967 1.00 38.95 81 ARG A C 1
ATOM 600 O O . ARG A 1 81 ? 45.208 18.093 56.935 1.00 40.75 81 ARG A O 1
ATOM 608 N N . HIS A 1 82 ? 43.448 19.018 55.875 1.00 38.00 82 HIS A N 1
ATOM 609 C CA . HIS A 1 82 ? 43.150 19.992 56.919 1.00 36.53 82 HIS A CA 1
ATOM 610 C C . HIS A 1 82 ? 44.402 20.783 57.279 1.00 36.17 82 HIS A C 1
ATOM 611 O O . HIS A 1 82 ? 44.839 20.797 58.427 1.00 36.57 82 HIS A O 1
ATOM 618 N N . GLY A 1 83 ? 44.976 21.443 56.280 1.00 35.33 83 GLY A N 1
ATOM 619 C CA . GLY A 1 83 ? 46.177 22.222 56.511 1.00 31.88 83 GLY A CA 1
ATOM 620 C C . GLY A 1 83 ? 45.941 23.719 56.546 1.00 29.65 83 GLY A C 1
ATOM 621 O O . GLY A 1 83 ? 44.849 24.200 56.238 1.00 29.70 83 GLY A O 1
ATOM 622 N N . TRP A 1 84 ? 46.985 24.446 56.928 1.00 27.42 84 TRP A N 1
ATOM 623 C CA . TRP A 1 84 ? 46.971 25.899 57.023 1.00 27.54 84 TRP A CA 1
ATOM 624 C C . TRP A 1 84 ? 46.887 26.496 55.616 1.00 26.67 84 TRP A C 1
ATOM 625 O O . TRP A 1 84 ? 47.501 25.986 54.680 1.00 25.23 84 TRP A O 1
ATOM 636 N N . PRO A 1 85 ? 46.121 27.585 55.455 1.00 26.96 85 PRO A N 1
ATOM 637 C CA . PRO A 1 85 ? 45.360 28.220 56.533 1.00 28.03 85 PRO A CA 1
ATOM 638 C C . PRO A 1 85 ? 43.878 27.908 56.395 1.00 27.58 85 PRO A C 1
ATOM 639 O O . PRO A 1 85 ? 43.058 28.325 57.210 1.00 31.33 85 PRO A O 1
ATOM 643 N N . TRP A 1 86 ? 43.543 27.174 55.345 1.00 25.88 86 TRP A N 1
ATOM 644 C CA . TRP A 1 86 ? 42.159 26.823 55.068 1.00 24.61 86 TRP A CA 1
ATOM 645 C C . TRP A 1 86 ? 41.466 26.056 56.195 1.00 25.66 86 TRP A C 1
ATOM 646 O O . TRP A 1 86 ? 40.245 26.088 56.295 1.00 27.02 86 TRP A O 1
ATOM 657 N N . LYS A 1 87 ? 42.230 25.378 57.049 1.00 26.86 87 LYS A N 1
ATOM 658 C CA . LYS A 1 87 ? 41.625 24.624 58.144 1.00 28.57 87 LYS A CA 1
ATOM 659 C C . LYS A 1 87 ? 40.858 25.551 59.077 1.00 28.31 87 LYS A C 1
ATOM 660 O O . LYS A 1 87 ? 40.051 25.107 59.886 1.00 27.03 87 LYS A O 1
ATOM 666 N N . LEU A 1 88 ? 41.113 26.846 58.948 1.00 29.30 88 LEU A N 1
ATOM 667 C CA . LEU A 1 88 ? 40.469 27.849 59.783 1.00 28.86 88 LEU A CA 1
ATOM 668 C C . LEU A 1 88 ? 39.182 28.407 59.174 1.00 28.06 88 LEU A C 1
ATOM 669 O O . LEU A 1 88 ? 38.433 29.131 59.832 1.00 27.37 88 LEU A O 1
ATOM 682 N N . ILE A 1 90 ? 37.351 26.267 56.581 1.00 23.50 90 ILE A N 1
ATOM 683 C CA . ILE A 1 90 ? 36.569 25.162 56.057 1.00 21.40 90 ILE A CA 1
ATOM 684 C C . ILE A 1 90 ? 35.298 24.928 56.875 1.00 21.79 90 ILE A C 1
ATOM 685 O O . ILE A 1 90 ? 34.312 24.387 56.374 1.00 20.51 90 ILE A O 1
ATOM 690 N N . GLY A 1 91 ? 35.314 25.361 58.132 1.00 20.99 91 GLY A N 1
ATOM 691 C CA . GLY A 1 91 ? 34.150 25.182 58.981 1.00 19.82 91 GLY A CA 1
ATOM 692 C C . GLY A 1 91 ? 33.137 26.311 58.923 1.00 19.15 91 GLY A C 1
ATOM 693 O O . GLY A 1 91 ? 31.943 26.065 58.762 1.00 18.22 91 GLY A O 1
ATOM 694 N N . THR A 1 92 ? 33.617 27.551 59.003 1.00 21.47 92 THR A N 1
ATOM 695 C CA . THR A 1 92 ? 32.740 28.723 59.030 1.00 20.98 92 THR A CA 1
ATOM 696 C C . THR A 1 92 ? 32.918 29.779 57.932 1.00 20.75 92 THR A C 1
ATOM 697 O O . THR A 1 92 ? 32.229 30.798 57.939 1.00 22.95 92 THR A O 1
ATOM 701 N N . GLY A 1 93 ? 33.829 29.552 56.994 1.00 19.34 93 GLY A N 1
ATOM 702 C CA . GLY A 1 93 ? 34.022 30.531 55.940 1.00 18.52 93 GLY A CA 1
ATOM 703 C C . GLY A 1 93 ? 33.672 30.060 54.536 1.00 18.42 93 GLY A C 1
ATOM 704 O O . GLY A 1 93 ? 34.115 30.663 53.564 1.00 20.15 93 GLY A O 1
ATOM 705 N N . ARG A 1 94 ? 32.872 29.001 54.422 1.00 19.43 94 ARG A N 1
ATOM 706 C CA . ARG A 1 94 ? 32.494 28.457 53.115 1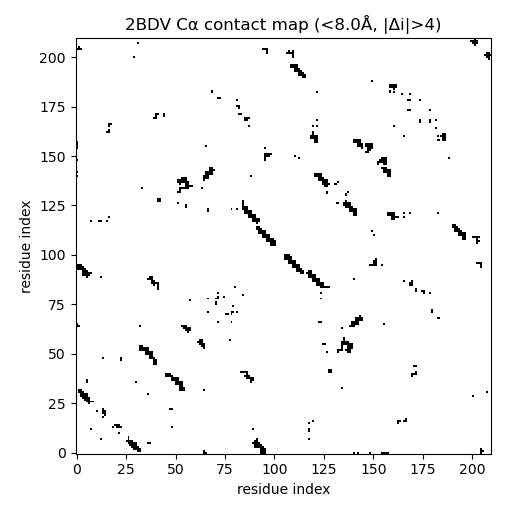.00 19.29 94 ARG A CA 1
ATOM 707 C C . ARG A 1 94 ? 31.542 29.356 52.320 1.00 18.84 94 ARG A C 1
ATOM 708 O O . ARG A 1 94 ? 30.459 29.711 52.788 1.00 19.20 94 ARG A O 1
ATOM 716 N N . ILE A 1 95 ? 31.963 29.723 51.116 1.00 17.60 95 ILE A N 1
ATOM 717 C CA . ILE A 1 95 ? 31.157 30.568 50.244 1.00 17.72 95 ILE A CA 1
ATOM 718 C C . ILE A 1 95 ? 31.193 30.038 48.813 1.00 17.14 95 ILE A C 1
ATOM 719 O O . ILE A 1 95 ? 31.952 29.124 48.486 1.00 16.44 95 ILE A O 1
ATOM 724 N N . LEU A 1 96 ? 30.366 30.631 47.967 1.00 16.71 96 LEU A N 1
ATOM 725 C CA . LEU A 1 96 ? 30.321 30.268 46.568 1.00 17.13 96 LEU A CA 1
ATOM 726 C C . LEU A 1 96 ? 30.582 31.541 45.772 1.00 16.20 96 LEU A C 1
ATOM 727 O O . LEU A 1 96 ? 30.156 32.627 46.165 1.00 13.36 96 LEU A O 1
ATOM 732 N N . VAL A 1 97 ? 31.312 31.401 44.669 1.00 16.21 97 VAL A N 1
ATOM 733 C CA . VAL A 1 97 ? 31.606 32.521 43.790 1.00 14.72 97 VAL A CA 1
ATOM 734 C C . VAL A 1 97 ? 31.030 32.192 42.422 1.00 16.59 97 VAL A C 1
ATOM 735 O O . VAL A 1 97 ? 31.577 31.357 41.690 1.00 18.22 97 VAL A O 1
ATOM 739 N N . PRO A 1 98 ? 29.913 32.833 42.056 1.00 17.64 98 PRO A N 1
ATOM 740 C CA . PRO A 1 98 ? 29.297 32.574 40.755 1.00 17.57 98 PRO A CA 1
ATOM 741 C C . PRO A 1 98 ? 30.169 33.084 39.605 1.00 19.14 98 PRO A C 1
ATOM 742 O O . PRO A 1 98 ? 30.881 34.083 39.748 1.00 17.37 98 PRO A O 1
ATOM 746 N N . ALA A 1 99 ? 30.106 32.383 38.472 1.00 19.94 99 ALA A N 1
ATOM 747 C CA . ALA A 1 99 ? 30.884 32.735 37.292 1.00 18.93 99 ALA A CA 1
ATOM 748 C C . ALA A 1 99 ? 30.373 32.084 36.006 1.00 20.10 99 ALA A C 1
ATOM 749 O O . ALA A 1 99 ? 29.962 30.920 35.989 1.00 18.18 99 ALA A O 1
ATOM 751 N N . ASP A 1 100 ? 30.417 32.846 34.923 1.00 21.21 100 ASP A N 1
ATOM 752 C CA . ASP A 1 100 ? 29.987 32.346 33.629 1.00 23.19 100 ASP A CA 1
ATOM 753 C C . ASP A 1 100 ? 31.146 31.566 33.010 1.00 21.76 100 ASP A C 1
ATOM 754 O O . ASP A 1 100 ? 30.954 30.739 32.115 1.00 22.90 100 ASP A O 1
ATOM 759 N N . GLY A 1 101 ? 32.345 31.828 33.523 1.00 21.27 101 GLY A N 1
ATOM 760 C CA . GLY A 1 101 ? 33.549 31.162 33.044 1.00 20.98 101 GLY A CA 1
ATOM 761 C C . GLY A 1 101 ? 34.823 31.760 33.637 1.00 20.89 101 GLY A C 1
ATOM 762 O O . GLY A 1 101 ? 34.765 32.661 34.478 1.00 17.74 101 GLY A O 1
ATOM 763 N N . TRP A 1 102 ? 35.983 31.266 33.212 1.00 19.48 102 TRP A N 1
ATOM 764 C CA . TRP A 1 102 ? 37.247 31.781 33.725 1.00 18.44 102 TRP A CA 1
ATOM 765 C C . TRP A 1 102 ? 38.310 31.748 32.629 1.00 20.73 102 TRP A C 1
ATOM 766 O O . TRP A 1 102 ? 38.097 31.168 31.557 1.00 22.36 102 TRP A O 1
ATOM 777 N N . TYR A 1 103 ? 39.451 32.378 32.888 1.00 18.53 103 TYR A N 1
ATOM 778 C CA . TYR A 1 103 ? 40.511 32.410 31.897 1.00 18.92 103 TYR A CA 1
ATOM 779 C C . TYR A 1 103 ? 41.788 31.711 32.332 1.00 19.96 103 TYR A C 1
ATOM 780 O O . TYR A 1 103 ? 42.145 31.725 33.505 1.00 19.70 103 TYR A O 1
ATOM 789 N N . GLU A 1 104 ? 42.466 31.104 31.362 1.00 20.15 104 GLU A N 1
ATOM 790 C CA . GLU A 1 104 ? 43.748 30.441 31.571 1.00 21.18 104 GLU A CA 1
ATOM 791 C C . GLU A 1 104 ? 44.612 30.815 30.363 1.00 22.35 104 GLU A C 1
ATOM 792 O O . GLU A 1 104 ? 44.126 30.850 29.236 1.00 23.43 104 GLU A O 1
ATOM 798 N N . TRP A 1 105 ? 45.886 31.093 30.605 1.00 24.42 105 TRP A N 1
ATOM 799 C CA . TRP A 1 105 ? 46.805 31.459 29.541 1.00 25.40 105 TRP A CA 1
ATOM 800 C C . TRP A 1 105 ? 47.668 30.265 29.138 1.00 28.89 105 TRP A C 1
ATOM 801 O O . TRP A 1 105 ? 48.296 29.610 29.978 1.00 28.32 105 TRP A O 1
ATOM 812 N N . LYS A 1 106 ? 47.684 29.987 27.841 1.00 31.38 106 LYS A N 1
ATOM 813 C CA . LYS A 1 106 ? 48.444 28.875 27.299 1.00 34.65 106 LYS A CA 1
ATOM 814 C C . LYS A 1 106 ? 49.810 29.356 26.831 1.00 34.97 106 LYS A C 1
ATOM 815 O O . LYS A 1 106 ? 49.912 30.153 25.905 1.00 35.96 106 LYS A O 1
ATOM 821 N N . ALA A 1 107 ? 50.857 28.877 27.487 1.00 36.50 107 ALA A N 1
ATOM 822 C CA . ALA A 1 107 ? 52.211 29.254 27.125 1.00 37.50 107 ALA A CA 1
ATOM 823 C C . ALA A 1 107 ? 52.455 28.801 25.693 1.00 38.65 107 ALA A C 1
ATOM 824 O O . ALA A 1 107 ? 52.301 27.622 25.382 1.00 37.95 107 ALA A O 1
ATOM 826 N N . LEU A 1 108 ? 52.831 29.727 24.821 1.00 41.03 108 LEU A N 1
ATOM 827 C CA . LEU A 1 108 ? 53.073 29.372 23.430 1.00 45.50 108 LEU A CA 1
ATOM 828 C C . LEU A 1 108 ? 54.538 29.051 23.155 1.00 48.04 108 LEU A C 1
ATOM 829 O O . LEU A 1 108 ? 54.883 28.617 22.059 1.00 49.21 108 LEU A O 1
ATOM 834 N N . ASP A 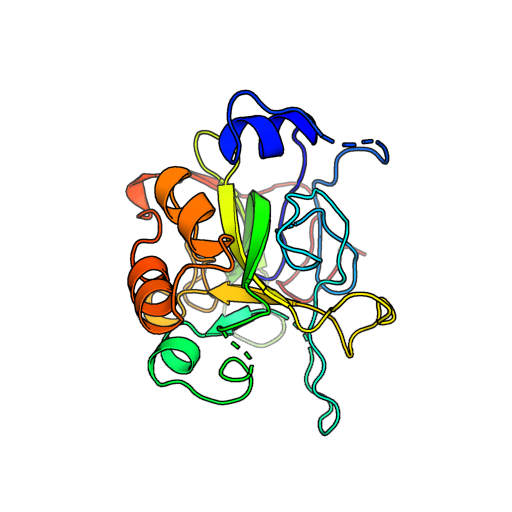1 109 ? 55.394 29.266 24.151 1.00 51.79 109 ASP A N 1
ATOM 835 C CA . ASP A 1 109 ? 56.819 28.978 24.019 1.00 55.08 109 ASP A CA 1
ATOM 836 C C . ASP A 1 109 ? 57.498 28.999 25.389 1.00 56.22 109 ASP A C 1
ATOM 837 O O . ASP A 1 109 ? 56.896 29.408 26.384 1.00 56.10 109 ASP A O 1
ATOM 842 N N . SER A 1 110 ? 58.750 28.550 25.430 1.00 56.72 110 SER A N 1
ATOM 843 C CA . SER A 1 110 ? 59.523 28.512 26.667 1.00 57.11 110 SER A CA 1
ATOM 844 C C . SER A 1 110 ? 60.251 29.835 26.872 1.00 57.40 110 SER A C 1
ATOM 845 O O . SER A 1 110 ? 59.853 30.865 26.327 1.00 58.64 110 SER A O 1
ATOM 848 N N . GLY A 1 111 ? 61.317 29.806 27.664 1.00 56.72 111 GLY A N 1
ATOM 849 C CA . GLY A 1 111 ? 62.082 31.015 27.906 1.00 54.95 111 GLY A CA 1
ATOM 850 C C . GLY A 1 111 ? 61.354 32.054 28.733 1.00 53.59 111 GLY A C 1
ATOM 851 O O . GLY A 1 111 ? 60.177 31.893 29.050 1.00 53.56 111 GLY A O 1
ATOM 852 N N . PRO A 1 112 ? 62.040 33.147 29.091 1.00 52.77 112 PRO A N 1
ATOM 853 C CA . PRO A 1 112 ? 61.466 34.231 29.892 1.00 51.80 112 PRO A CA 1
ATOM 854 C C . PRO A 1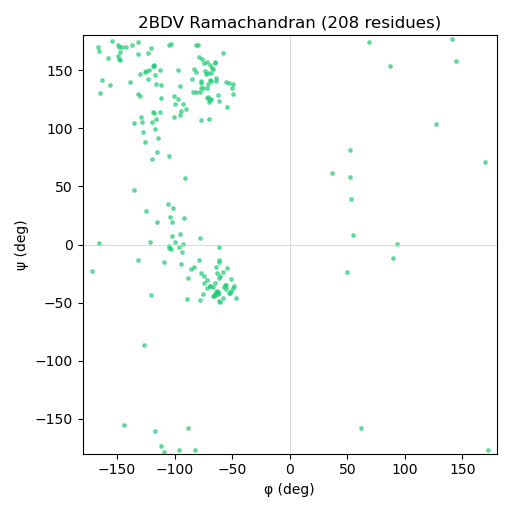 112 ? 60.386 35.012 29.155 1.00 50.93 112 PRO A C 1
ATOM 855 O O . PRO A 1 112 ? 60.407 35.100 27.929 1.00 50.67 112 PRO A O 1
ATOM 859 N N . LYS A 1 113 ? 59.447 35.571 29.914 1.00 50.60 113 LYS A N 1
ATOM 860 C CA . LYS A 1 113 ? 58.345 36.352 29.354 1.00 49.61 113 LYS A CA 1
ATOM 861 C C . LYS A 1 113 ? 57.850 35.777 28.024 1.00 48.56 113 LYS A C 1
ATOM 862 O O . LYS A 1 113 ? 57.907 36.444 26.988 1.00 48.49 113 LYS A O 1
ATOM 868 N N . PRO A 1 114 ? 57.354 34.530 28.040 1.00 47.01 114 PRO A N 1
ATOM 869 C CA . PRO A 1 114 ? 56.851 33.860 26.836 1.00 46.19 114 PRO A CA 1
ATOM 870 C C . PRO A 1 114 ? 55.499 34.388 26.358 1.00 44.80 114 PRO A C 1
ATOM 871 O O . PRO A 1 114 ? 54.684 34.839 27.162 1.00 45.62 114 PRO A O 1
ATOM 875 N N . ALA A 1 115 ? 55.265 34.336 25.048 1.00 42.50 115 ALA A N 1
ATOM 876 C CA . ALA A 1 115 ? 53.997 34.797 24.495 1.00 40.62 115 ALA A CA 1
ATOM 877 C C . ALA A 1 115 ? 52.918 33.827 24.946 1.00 38.77 115 ALA A C 1
ATOM 878 O O . ALA A 1 115 ? 53.023 32.617 24.732 1.00 38.62 115 ALA A O 1
ATOM 880 N N . LYS A 1 116 ? 51.883 34.356 25.580 1.00 35.60 116 LYS A N 1
ATOM 881 C CA . LYS A 1 116 ? 50.807 33.509 26.059 1.00 33.80 116 LYS A CA 1
ATOM 882 C C . LYS A 1 116 ? 49.483 33.812 25.382 1.00 31.20 116 LYS A C 1
ATOM 883 O O . LYS A 1 116 ? 49.124 34.971 25.175 1.00 29.28 116 LYS A O 1
ATOM 889 N N . GLN A 1 117 ? 48.765 32.750 25.039 1.00 28.94 117 GLN A N 1
ATOM 890 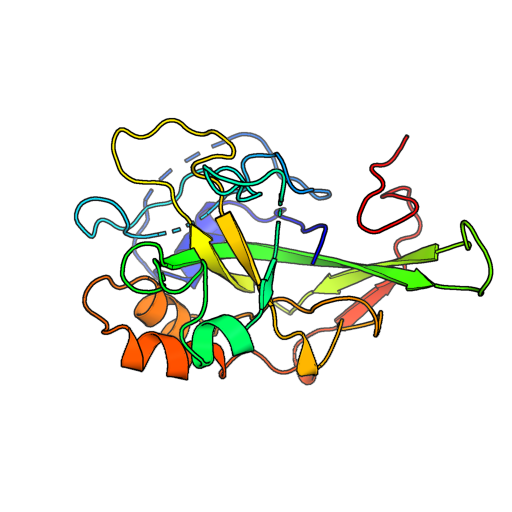C CA . GLN A 1 117 ? 47.461 32.857 24.396 1.00 28.02 117 GLN A CA 1
ATOM 891 C C . GLN A 1 117 ? 46.338 32.638 25.421 1.00 25.75 117 GLN A C 1
ATOM 892 O O . GLN A 1 117 ? 46.139 31.529 25.916 1.00 25.13 117 GLN A O 1
ATOM 898 N N . PRO A 1 118 ? 45.598 33.701 25.758 1.00 24.23 118 PRO A N 1
ATOM 899 C CA . PRO A 1 118 ? 44.505 33.566 26.728 1.00 23.56 118 PRO A CA 1
ATOM 900 C C . PRO A 1 118 ? 43.298 32.787 26.182 1.00 24.98 118 PRO A C 1
ATOM 901 O O . PRO A 1 118 ? 42.906 32.963 25.028 1.00 23.92 118 PRO A O 1
ATOM 905 N N . TYR A 1 119 ? 42.724 31.916 27.009 1.00 24.49 119 TYR A N 1
ATOM 906 C CA . TYR A 1 119 ? 41.550 31.135 26.618 1.00 23.48 119 TYR A CA 1
ATOM 907 C C . TYR A 1 119 ? 40.403 31.412 27.588 1.00 22.93 119 TYR A C 1
ATOM 908 O O . TYR A 1 119 ? 40.631 31.722 28.762 1.00 23.88 119 TYR A O 1
ATOM 917 N N . TYR A 1 120 ? 39.171 31.315 27.101 1.00 20.15 120 TYR A N 1
ATOM 918 C CA . TYR A 1 120 ? 38.003 31.511 27.959 1.00 19.27 120 TYR A CA 1
ATOM 919 C C . TYR A 1 120 ? 37.313 30.141 28.070 1.00 19.10 120 TYR A C 1
ATOM 920 O O . TYR A 1 120 ? 37.018 29.522 27.052 1.00 17.38 120 TYR A O 1
ATOM 929 N N . ILE A 1 121 ? 37.089 29.672 29.300 1.00 19.65 121 ILE A N 1
ATOM 930 C CA . ILE A 1 121 ? 36.452 28.372 29.562 1.00 19.79 121 ILE A CA 1
ATOM 931 C C . ILE A 1 121 ? 35.081 28.585 30.192 1.00 19.55 121 ILE A C 1
ATOM 932 O O . ILE A 1 121 ? 34.932 29.424 31.076 1.00 18.69 121 ILE A O 1
ATOM 937 N N . HIS A 1 122 ? 34.079 27.825 29.755 1.00 21.00 122 HIS A N 1
ATOM 938 C CA . HIS A 1 122 ? 32.737 27.976 30.323 1.00 21.93 122 HIS A CA 1
ATOM 939 C C . HIS A 1 122 ? 31.887 26.712 30.206 1.00 21.87 122 HIS A C 1
ATOM 940 O O . HIS A 1 122 ? 32.297 25.718 29.607 1.00 20.86 122 HIS A O 1
ATOM 947 N N . GLY A 1 123 ? 30.700 26.768 30.797 1.00 23.97 123 GLY A N 1
ATOM 948 C CA . GLY A 1 123 ? 29.777 25.652 30.751 1.00 23.72 123 GLY A CA 1
ATOM 949 C C . GLY A 1 123 ? 28.516 26.074 30.009 1.00 25.52 123 GLY A C 1
ATOM 950 O O . GLY A 1 123 ? 28.532 27.052 29.265 1.00 21.86 123 GLY A O 1
ATOM 951 N N . ASP A 1 124 ? 27.428 25.335 30.218 1.00 26.06 124 ASP A N 1
ATOM 952 C CA . ASP A 1 124 ? 26.151 25.614 29.574 1.00 27.39 124 ASP A CA 1
ATOM 953 C C . ASP A 1 124 ? 25.280 26.512 30.449 1.00 25.87 124 ASP A C 1
ATOM 954 O O . ASP A 1 124 ? 24.162 26.859 30.080 1.00 25.01 124 ASP A O 1
ATOM 959 N N . ALA A 1 125 ? 25.803 26.886 31.610 1.00 24.95 125 ALA A N 1
ATOM 960 C CA . ALA A 1 125 ? 25.081 27.744 32.544 1.00 24.46 125 ALA A CA 1
ATOM 961 C C . ALA A 1 125 ? 26.051 28.269 33.595 1.00 23.00 125 ALA A C 1
ATOM 962 O O . ALA A 1 125 ? 27.175 27.781 33.700 1.00 22.80 125 ALA A O 1
ATOM 964 N N . PRO A 1 126 ? 25.6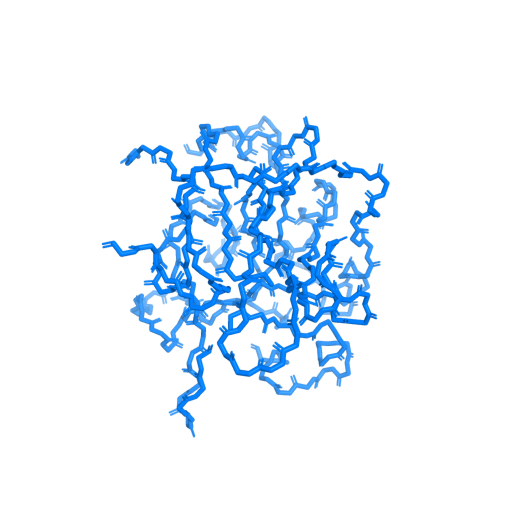33 29.283 34.377 1.00 23.28 126 PRO A N 1
ATOM 965 C CA . PRO A 1 126 ? 26.474 29.871 35.425 1.00 21.32 126 PRO A CA 1
ATOM 966 C C . PRO A 1 126 ? 27.083 28.804 36.325 1.00 21.67 126 PRO A C 1
ATOM 967 O O . PRO A 1 126 ? 26.411 27.849 36.712 1.00 20.56 126 PRO A O 1
ATOM 971 N N . LEU A 1 127 ? 28.354 28.976 36.663 1.00 20.66 127 LEU A N 1
ATOM 972 C CA . LEU A 1 127 ? 29.058 28.017 37.495 1.00 19.62 127 LEU A CA 1
ATOM 973 C C . LEU A 1 127 ? 29.077 28.449 38.960 1.00 21.60 127 LEU A C 1
ATOM 974 O O . LEU A 1 127 ? 29.055 29.641 39.267 1.00 22.52 127 LEU A O 1
ATOM 979 N N . LEU A 1 128 ? 29.118 27.479 39.867 1.00 19.48 128 LEU A N 1
ATOM 980 C CA . LEU A 1 128 ? 29.152 27.797 41.287 1.00 18.83 128 LEU A CA 1
ATOM 981 C C . LEU A 1 128 ? 30.492 27.343 41.853 1.00 17.21 128 LEU A C 1
ATOM 982 O O . LEU A 1 128 ? 30.631 26.191 42.276 1.00 14.82 128 LEU A O 1
ATOM 987 N N . PHE A 1 129 ? 31.481 28.242 41.850 1.00 16.78 129 PHE A N 1
ATOM 988 C CA . PHE A 1 129 ? 32.810 27.896 42.363 1.00 16.78 129 PHE A CA 1
ATOM 989 C C . PHE A 1 129 ? 32.793 27.866 43.879 1.00 14.77 129 PHE A C 1
ATOM 990 O O . PHE A 1 129 ? 32.245 28.756 44.517 1.00 15.02 129 PHE A O 1
ATOM 998 N N . ALA A 1 130 ? 33.391 26.825 44.445 1.00 15.32 130 ALA A N 1
ATOM 999 C CA . ALA A 1 130 ? 33.486 26.679 45.889 1.00 15.84 130 ALA A CA 1
ATOM 1000 C C . ALA A 1 130 ? 34.590 27.634 46.340 1.00 15.61 130 ALA A C 1
ATOM 1001 O O . ALA A 1 130 ? 35.615 27.773 45.668 1.00 13.61 130 ALA A O 1
ATOM 1003 N N . GLY A 1 131 ? 34.380 28.295 47.473 1.00 15.90 131 GLY A N 1
ATOM 1004 C CA . GLY A 1 131 ? 35.379 29.225 47.969 1.00 14.88 131 GLY A CA 1
ATOM 1005 C C . GLY A 1 131 ? 35.450 29.301 49.479 1.00 14.20 131 GLY A C 1
ATOM 1006 O O . GLY A 1 131 ? 34.554 28.839 50.179 1.00 14.67 131 GLY A O 1
ATOM 1007 N N . LEU A 1 132 ? 36.529 29.892 49.977 1.00 15.66 132 LEU A N 1
ATOM 1008 C CA . LEU A 1 132 ? 36.742 30.044 51.410 1.00 15.95 132 LEU A CA 1
ATOM 1009 C C . LEU A 1 132 ? 37.098 31.502 51.692 1.00 17.33 132 LEU A C 1
ATOM 1010 O O . LEU A 1 132 ? 38.017 32.065 51.088 1.00 17.78 132 LEU A O 1
ATOM 1015 N N . SER A 1 133 ? 36.371 32.104 52.620 1.00 15.96 133 SER A N 1
ATOM 1016 C CA . SER A 1 133 ? 36.592 33.498 52.956 1.00 16.73 133 SER A CA 1
ATOM 1017 C C . SER A 1 133 ? 36.853 33.690 54.443 1.00 18.26 133 SER A C 1
ATOM 1018 O O . SER A 1 133 ? 36.358 32.934 55.281 1.00 20.88 133 SER A O 1
ATOM 1021 N N . ALA A 1 134 ? 37.650 34.700 54.760 1.00 18.12 134 ALA A N 1
ATOM 1022 C CA . ALA A 1 134 ? 37.964 35.010 56.138 1.00 18.55 134 ALA A CA 1
ATOM 1023 C C . ALA A 1 134 ? 37.124 36.206 56.571 1.00 20.33 134 ALA A C 1
ATOM 1024 O O . ALA A 1 134 ? 37.325 36.761 57.649 1.00 20.69 134 ALA A O 1
ATOM 1026 N N . TRP A 1 135 ? 36.190 36.634 55.735 1.00 18.38 135 TRP A N 1
ATOM 1027 C CA . TRP A 1 135 ? 35.375 37.759 56.153 1.00 20.81 135 TRP A CA 1
ATOM 1028 C C . TRP A 1 135 ? 34.269 37.244 57.070 1.00 21.55 135 TRP A C 1
ATOM 1029 O O . TRP A 1 135 ? 33.817 36.106 56.938 1.00 24.14 135 TRP A O 1
ATOM 1040 N N . ARG A 1 136 ? 33.863 38.077 58.020 1.00 22.27 136 ARG A N 1
ATOM 1041 C CA . ARG A 1 136 ? 32.796 37.741 58.956 1.00 24.36 136 ARG A CA 1
ATOM 1042 C C . ARG A 1 136 ? 32.088 39.051 59.291 1.00 25.83 136 ARG A C 1
ATOM 1043 O O . ARG A 1 136 ? 32.662 40.126 59.115 1.00 23.74 136 ARG A O 1
ATOM 1051 N N . ARG A 1 137 ? 30.851 38.962 59.772 1.00 28.75 137 ARG A N 1
ATOM 1052 C CA . ARG A 1 137 ? 30.056 40.148 60.113 1.00 32.51 137 ARG A CA 1
ATOM 1053 C C . ARG A 1 137 ? 30.811 41.156 60.983 1.00 32.38 137 ARG A C 1
ATOM 1054 O O . ARG A 1 137 ? 31.390 40.797 62.006 1.00 30.09 137 ARG A O 1
ATOM 1062 N N . GLY A 1 138 ? 30.792 42.419 60.565 1.00 32.84 138 GLY A N 1
ATOM 1063 C CA . GLY A 1 138 ? 31.471 43.462 61.312 1.00 35.12 138 GLY A CA 1
ATOM 1064 C C . GLY A 1 138 ? 32.918 43.668 60.901 1.00 35.29 138 GLY A C 1
ATOM 1065 O O . GLY A 1 138 ? 33.544 44.651 61.298 1.00 33.87 138 GLY A O 1
ATOM 1066 N N . ALA A 1 139 ? 33.447 42.744 60.103 1.00 35.37 139 ALA A N 1
ATOM 1067 C CA . ALA A 1 139 ? 34.829 42.821 59.639 1.00 35.92 139 ALA A CA 1
ATOM 1068 C C . ALA A 1 139 ? 34.963 43.718 58.418 1.00 35.89 139 ALA A C 1
ATOM 1069 O O . ALA A 1 139 ? 34.035 43.846 57.619 1.00 34.52 139 ALA A O 1
ATOM 1071 N N . GLU A 1 140 ? 36.130 44.335 58.271 1.00 36.50 140 GLU A N 1
ATOM 1072 C CA . GLU A 1 140 ? 36.374 45.210 57.138 1.00 37.20 140 GLU A CA 1
ATOM 1073 C C . GLU A 1 140 ? 36.589 44.376 55.878 1.00 35.77 140 GLU A C 1
ATOM 1074 O O . GLU A 1 140 ? 36.971 43.207 55.956 1.00 34.07 140 GLU A O 1
ATOM 1080 N N . LEU A 1 141 ? 36.340 44.982 54.721 1.00 34.57 141 LEU A N 1
ATOM 1081 C CA . LEU A 1 141 ? 36.482 44.294 53.440 1.00 33.94 141 LEU A CA 1
ATOM 1082 C C . LEU A 1 141 ? 37.871 44.455 52.829 1.00 33.05 141 LEU A C 1
ATOM 1083 O O . LEU A 1 141 ? 38.020 44.925 51.697 1.00 33.56 141 LEU A O 1
ATOM 1088 N N . ASP A 1 142 ? 38.884 44.047 53.588 1.00 31.76 142 ASP A N 1
ATOM 1089 C CA . ASP A 1 142 ? 40.270 44.139 53.150 1.00 31.41 142 ASP A CA 1
ATOM 1090 C C . ASP A 1 142 ? 40.880 42.762 52.841 1.00 30.61 142 ASP A C 1
ATOM 1091 O O . ASP A 1 142 ? 40.199 41.739 52.938 1.00 30.66 142 ASP A O 1
ATOM 1096 N N . GLU A 1 143 ? 42.158 42.743 52.465 1.00 28.77 143 GLU A N 1
ATOM 1097 C CA . GLU A 1 143 ? 42.837 41.491 52.139 1.00 29.06 143 GLU A CA 1
ATOM 1098 C C . GLU A 1 143 ? 42.879 40.555 53.331 1.00 26.62 143 GLU A C 1
ATOM 1099 O O . GLU A 1 143 ? 42.924 39.337 53.166 1.00 25.65 143 GLU A O 1
ATOM 1105 N N . ALA A 1 144 ? 42.882 41.128 54.530 1.00 24.90 144 ALA A N 1
ATOM 1106 C CA . ALA A 1 144 ? 42.906 40.336 55.750 1.00 25.61 144 ALA A CA 1
ATOM 1107 C C . ALA A 1 144 ? 41.629 39.511 55.845 1.00 25.31 144 ALA A C 1
ATOM 1108 O O . ALA A 1 144 ? 41.569 38.524 56.583 1.00 27.52 144 ALA A O 1
ATOM 1110 N N . HIS A 1 145 ? 40.606 39.913 55.098 1.00 22.72 145 HIS A N 1
ATOM 1111 C CA . HIS A 1 145 ? 39.352 39.170 55.101 1.00 22.71 145 HIS A CA 1
ATOM 1112 C C . HIS A 1 145 ? 38.939 38.767 53.689 1.00 20.79 145 HIS A C 1
ATOM 1113 O O . HIS A 1 145 ? 37.757 38.610 53.402 1.00 18.88 145 HIS A O 1
ATOM 1120 N N . GLY A 1 146 ? 39.929 38.586 52.816 1.00 20.73 146 GLY A N 1
ATOM 1121 C CA . GLY A 1 146 ? 39.653 38.193 51.441 1.00 19.70 146 GLY A CA 1
ATOM 1122 C C . GLY A 1 146 ? 39.413 36.697 51.301 1.00 19.35 146 GLY A C 1
ATOM 1123 O O . GLY A 1 146 ? 39.606 35.946 52.255 1.00 18.66 146 GLY A O 1
ATOM 1124 N N . PHE A 1 147 ? 38.991 36.249 50.120 1.00 17.83 147 PHE A N 1
ATOM 1125 C CA . PHE A 1 147 ? 38.738 34.824 49.920 1.00 14.65 147 PHE A CA 1
ATOM 1126 C C . PHE A 1 147 ? 39.600 34.220 48.819 1.00 14.36 147 PHE A C 1
ATOM 1127 O O . PHE A 1 147 ? 40.272 34.939 48.086 1.00 11.71 147 PHE A O 1
ATOM 1135 N N . ALA A 1 148 ? 39.594 32.894 48.726 1.00 12.34 148 ALA A N 1
ATOM 1136 C CA . ALA A 1 148 ? 40.332 32.199 47.680 1.00 14.87 148 ALA A CA 1
ATOM 1137 C C . ALA A 1 148 ? 39.364 31.203 47.012 1.00 15.38 148 ALA A C 1
ATOM 1138 O O . ALA A 1 148 ? 38.466 30.670 47.670 1.00 16.71 148 ALA A O 1
ATOM 1140 N N . ILE A 1 149 ? 39.522 30.972 45.710 1.00 13.74 149 ILE A N 1
ATOM 1141 C CA . ILE A 1 149 ? 38.670 30.013 45.007 1.00 14.22 149 ILE A CA 1
ATOM 1142 C C . ILE A 1 149 ? 39.277 28.626 45.220 1.00 13.67 149 ILE A C 1
ATOM 1143 O O . ILE A 1 149 ? 40.478 28.456 45.051 1.00 13.87 149 ILE A O 1
ATOM 1148 N N . VAL A 1 150 ? 38.467 27.643 45.613 1.00 14.77 150 VAL A N 1
ATOM 1149 C CA . VAL A 1 150 ? 38.992 26.284 45.807 1.00 14.59 150 VAL A CA 1
ATOM 1150 C C . VAL A 1 150 ? 39.337 25.732 44.426 1.00 15.93 150 VAL A C 1
ATOM 1151 O O . VAL A 1 150 ? 38.484 25.697 43.543 1.00 17.10 150 VAL A O 1
ATOM 1155 N N . THR A 1 151 ? 40.589 25.312 44.257 1.00 14.86 151 THR A N 1
ATOM 1156 C CA . THR A 1 151 ? 41.092 24.777 42.996 1.00 16.76 151 THR A CA 1
ATOM 1157 C C . THR A 1 151 ? 41.568 23.317 43.102 1.00 17.89 151 THR A C 1
ATOM 1158 O O . THR A 1 151 ? 41.991 22.858 44.165 1.00 14.29 151 THR A O 1
ATOM 1162 N N . ASN A 1 152 ? 41.521 22.609 41.978 1.00 18.63 152 ASN A N 1
ATOM 1163 C CA . ASN A 1 152 ? 41.939 21.218 41.915 1.00 21.13 152 ASN A CA 1
ATOM 1164 C C . ASN A 1 152 ? 43.292 21.151 41.235 1.00 23.33 152 ASN A C 1
ATOM 1165 O O . ASN A 1 152 ? 43.399 20.766 40.066 1.00 23.69 152 ASN A O 1
ATOM 1170 N N . ASP A 1 153 ? 44.325 21.528 41.977 1.00 23.96 153 ASP A N 1
ATOM 1171 C CA . ASP A 1 153 ? 45.689 21.556 41.464 1.00 26.63 153 ASP A CA 1
ATOM 1172 C C . ASP A 1 153 ? 46.144 20.262 40.792 1.00 26.36 153 ASP A C 1
ATOM 1173 O O . ASP A 1 153 ? 46.816 20.297 39.759 1.00 26.69 153 ASP A O 1
ATOM 1178 N N . ALA A 1 154 ? 45.766 19.126 41.371 1.00 26.42 154 ALA A N 1
ATOM 1179 C CA . ALA A 1 154 ? 46.148 17.823 40.832 1.00 25.78 154 ALA A CA 1
ATOM 1180 C C . ALA A 1 154 ? 45.896 17.680 39.330 1.00 26.07 154 ALA A C 1
ATOM 1181 O O . ALA A 1 154 ? 46.669 17.028 38.626 1.00 27.61 154 ALA A O 1
ATOM 1183 N N . LEU A 1 155 ? 44.818 18.284 38.841 1.00 23.87 155 LEU A N 1
ATOM 1184 C CA . LEU A 1 155 ? 44.486 18.191 37.423 1.00 26.44 155 LEU A CA 1
ATOM 1185 C C . LEU A 1 155 ? 44.904 19.422 36.631 1.00 27.11 155 LEU A C 1
ATOM 1186 O O . LEU A 1 155 ? 44.653 19.508 35.430 1.00 28.09 155 LEU A O 1
ATOM 1191 N N . GLY A 1 156 ? 45.544 20.369 37.308 1.00 26.77 156 GLY A N 1
ATOM 1192 C CA . GLY A 1 156 ? 45.991 21.581 36.646 1.00 27.76 156 GLY A CA 1
ATOM 1193 C C . GLY A 1 156 ? 44.857 22.402 36.061 1.00 27.64 156 GLY A C 1
ATOM 1194 O O . GLY A 1 156 ? 43.710 22.293 36.492 1.00 29.13 156 GLY A O 1
ATOM 1195 N N . GLY A 1 157 ? 45.178 23.234 35.080 1.00 26.20 157 GLY A N 1
ATOM 1196 C CA . GLY A 1 157 ? 44.159 24.048 34.454 1.00 28.63 157 GLY A CA 1
ATOM 1197 C C . GLY A 1 157 ? 43.370 23.239 33.439 1.00 30.73 157 GLY A C 1
ATOM 1198 O O . GLY A 1 157 ? 43.721 22.095 33.137 1.00 30.43 157 GLY A O 1
ATOM 1199 N N . MET A 1 158 ? 42.298 23.826 32.916 1.00 30.44 158 MET A N 1
ATOM 1200 C CA . MET A 1 158 ? 41.473 23.154 31.922 1.00 31.30 158 MET A CA 1
ATOM 1201 C C . MET A 1 158 ? 42.232 23.153 30.594 1.00 31.29 158 MET A C 1
ATOM 1202 O O . MET A 1 158 ? 42.120 22.214 29.809 1.00 35.13 158 MET A O 1
ATOM 1207 N N . VAL A 1 159 ? 43.015 24.203 30.360 1.00 29.96 159 VAL A N 1
ATOM 1208 C CA . VAL A 1 159 ? 43.793 24.336 29.130 1.00 29.23 159 VAL A CA 1
ATOM 1209 C C . VAL A 1 159 ? 45.291 24.431 29.425 1.00 28.04 159 VAL A C 1
ATOM 1210 O O . VAL A 1 159 ? 46.104 23.811 28.737 1.00 27.47 159 VAL A O 1
ATOM 1214 N N . ASP A 1 160 ? 45.640 25.216 30.445 1.00 26.65 160 ASP A N 1
ATOM 1215 C CA . ASP A 1 160 ? 47.031 25.409 30.864 1.00 25.32 160 ASP A CA 1
ATOM 1216 C C . ASP A 1 160 ? 47.372 24.452 31.993 1.00 24.22 160 ASP A C 1
ATOM 1217 O O . ASP A 1 160 ? 46.873 24.590 33.109 1.00 25.31 160 ASP A O 1
ATOM 1222 N N . VAL A 1 161 ? 48.238 23.488 31.702 1.00 25.47 161 VAL A N 1
ATOM 1223 C CA . VAL A 1 161 ? 48.629 22.485 32.685 1.00 27.38 161 VAL A CA 1
ATOM 1224 C C . VAL A 1 161 ? 49.328 23.064 33.919 1.00 27.67 161 VAL A C 1
ATOM 1225 O O . VAL A 1 161 ? 49.482 22.381 34.925 1.00 29.96 161 VAL A O 1
ATOM 1229 N N . HIS A 1 162 ? 49.742 24.321 33.844 1.00 28.65 162 HIS A N 1
ATOM 1230 C CA . HIS A 1 162 ? 50.411 24.962 34.970 1.00 30.14 162 HIS A CA 1
ATOM 1231 C C . HIS A 1 162 ? 49.441 25.784 35.822 1.00 28.58 162 HIS A C 1
ATOM 1232 O O . HIS A 1 162 ? 49.831 26.375 36.836 1.00 28.37 162 HIS A O 1
ATOM 1239 N N . ASP A 1 163 ? 48.180 25.837 35.408 1.00 25.83 163 ASP A N 1
ATOM 1240 C CA . ASP A 1 163 ? 47.189 26.596 36.159 1.00 24.93 163 ASP A CA 1
ATOM 1241 C C . ASP A 1 163 ? 46.428 25.655 37.081 1.00 23.57 163 ASP A C 1
ATOM 1242 O O . ASP A 1 163 ? 46.724 24.460 37.156 1.00 23.36 163 ASP A O 1
ATOM 1247 N N . ARG A 1 164 ? 45.445 26.200 37.777 1.00 22.57 164 ARG A N 1
ATOM 1248 C CA . ARG A 1 164 ? 44.660 25.426 38.722 1.00 23.19 164 ARG A CA 1
ATOM 1249 C C . ARG A 1 164 ? 43.180 25.624 38.442 1.00 21.65 164 ARG A C 1
ATOM 1250 O O . ARG A 1 164 ? 42.635 26.697 38.690 1.00 23.95 164 ARG A O 1
ATOM 1258 N N . ARG A 1 165 ? 42.522 24.592 37.931 1.00 21.99 165 ARG A N 1
ATOM 1259 C CA . ARG A 1 165 ? 41.107 24.718 37.617 1.00 22.44 165 ARG A CA 1
ATOM 1260 C C . ARG A 1 165 ? 40.273 24.860 38.880 1.00 22.09 165 ARG A C 1
ATOM 1261 O O . ARG A 1 165 ? 40.541 24.222 39.893 1.00 22.94 165 ARG A O 1
ATOM 1269 N N . PRO A 1 166 ? 39.246 25.716 38.833 1.00 22.70 166 PRO A N 1
ATOM 1270 C CA . PRO A 1 166 ? 38.361 25.948 39.978 1.00 22.25 166 PRO A CA 1
ATOM 1271 C C . PRO A 1 166 ? 37.352 24.821 40.161 1.00 21.94 166 PRO A C 1
ATOM 1272 O O . PRO A 1 166 ? 36.800 24.307 39.192 1.00 25.13 166 PRO A O 1
ATOM 1276 N N . VAL A 1 167 ? 37.116 24.432 41.406 1.00 20.28 167 VAL A N 1
ATOM 1277 C CA . VAL A 1 167 ? 36.167 23.367 41.686 1.00 19.66 167 VAL A CA 1
ATOM 1278 C C . VAL A 1 167 ? 34.741 23.895 41.568 1.00 19.79 167 VAL A C 1
ATOM 1279 O O . VAL A 1 167 ? 34.285 24.660 42.412 1.00 19.18 167 VAL A O 1
ATOM 1283 N N . ALA A 1 168 ? 34.047 23.498 40.506 1.00 20.29 168 ALA A N 1
ATOM 1284 C CA . ALA A 1 168 ? 32.672 23.925 40.308 1.00 21.09 168 ALA A CA 1
ATOM 1285 C C . ALA A 1 168 ? 31.761 22.842 40.868 1.00 22.48 168 ALA A C 1
ATOM 1286 O O . ALA A 1 168 ? 31.982 21.650 40.640 1.00 24.04 168 ALA A O 1
ATOM 1288 N N . LEU A 1 169 ? 30.726 23.260 41.588 1.00 21.48 169 LEU A N 1
ATOM 1289 C CA . LEU A 1 169 ? 29.804 22.322 42.202 1.00 20.49 169 LEU A CA 1
ATOM 1290 C C . LEU A 1 169 ? 28.395 22.350 41.619 1.00 21.70 169 LEU A C 1
ATOM 1291 O O . LEU A 1 169 ? 27.925 23.378 41.140 1.00 20.68 169 LEU A O 1
ATOM 1296 N N . PRO A 1 170 ? 27.703 21.200 41.649 1.00 22.70 170 PRO A N 1
ATOM 1297 C CA . PRO A 1 170 ? 26.332 21.141 41.129 1.00 24.31 170 PRO A CA 1
ATOM 1298 C C . PRO A 1 170 ? 25.488 21.960 42.120 1.00 24.27 170 PRO A C 1
ATOM 1299 O O . PRO A 1 170 ? 25.863 22.105 43.288 1.00 22.33 170 PRO A O 1
ATOM 1303 N N . PRO A 1 171 ? 24.353 22.511 41.671 1.00 22.98 171 PRO A N 1
ATOM 1304 C CA . PRO A 1 171 ? 23.509 23.304 42.571 1.00 23.51 171 PRO A CA 1
ATOM 1305 C C . PRO A 1 171 ? 23.159 22.600 43.889 1.00 25.25 171 PRO A C 1
ATOM 1306 O O . PRO A 1 171 ? 23.161 23.220 44.959 1.00 25.33 171 PRO A O 1
ATOM 1310 N N . GLU A 1 172 ? 22.853 21.307 43.809 1.00 25.43 172 GLU A N 1
ATOM 1311 C CA . GLU A 1 172 ? 22.499 20.532 44.996 1.00 25.93 172 GLU A CA 1
ATOM 1312 C C . GLU A 1 172 ? 23.643 20.522 46.018 1.00 25.29 172 GLU A C 1
ATOM 1313 O O . GLU A 1 172 ? 23.430 20.767 47.203 1.00 25.89 172 GLU A O 1
ATOM 1319 N N . LEU A 1 173 ? 24.849 20.219 45.548 1.00 23.24 173 LEU A N 1
ATOM 1320 C CA . LEU A 1 173 ? 26.019 20.153 46.411 1.00 22.44 173 LEU A CA 1
ATOM 1321 C C . LEU A 1 173 ? 26.453 21.545 46.853 1.00 22.07 173 LEU A C 1
ATOM 1322 O O . LEU A 1 173 ? 26.992 21.729 47.943 1.00 22.66 173 LEU A O 1
ATOM 1327 N N . ALA A 1 174 ? 26.199 22.521 45.994 1.00 21.67 174 ALA A N 1
ATOM 1328 C CA . ALA A 1 174 ? 26.546 23.903 46.268 1.00 21.89 174 ALA A CA 1
ATOM 1329 C C . ALA A 1 174 ? 25.750 24.401 47.473 1.00 20.95 174 ALA A C 1
ATOM 1330 O O . ALA A 1 174 ? 26.280 25.126 48.317 1.00 19.21 174 ALA A O 1
ATOM 1332 N N . ARG A 1 175 ? 24.476 24.024 47.543 1.00 20.22 175 ARG A N 1
ATOM 1333 C CA . ARG A 1 175 ? 23.629 24.425 48.661 1.00 21.36 175 ARG A CA 1
ATOM 1334 C C . ARG A 1 175 ? 24.149 23.797 49.936 1.00 19.45 175 ARG A C 1
ATOM 1335 O O . ARG A 1 175 ? 24.206 24.445 50.972 1.00 18.69 175 ARG A O 1
ATOM 1343 N N . GLU A 1 176 ? 24.525 22.527 49.866 1.00 20.27 176 GLU A N 1
ATOM 1344 C CA . GLU A 1 176 ? 25.034 21.861 51.055 1.00 22.13 176 GLU A CA 1
ATOM 1345 C C . GLU A 1 176 ? 26.318 22.543 51.514 1.00 21.29 176 GLU A C 1
ATOM 1346 O O . GLU A 1 176 ? 26.522 22.733 52.704 1.00 21.78 176 GLU A O 1
ATOM 1352 N N . TRP A 1 177 ? 27.172 22.920 50.564 1.00 20.07 177 TRP A N 1
ATOM 1353 C CA . TRP A 1 177 ? 28.425 23.583 50.893 1.00 20.68 177 TRP A CA 1
ATOM 1354 C C . TRP A 1 177 ? 28.225 24.877 51.692 1.00 20.82 177 TRP A C 1
ATOM 1355 O O . TRP A 1 177 ? 28.891 25.083 52.700 1.00 19.53 177 TRP A O 1
ATOM 1366 N N . VAL A 1 178 ? 27.295 25.733 51.268 1.00 21.71 178 VAL A N 1
ATOM 1367 C CA . VAL A 1 178 ? 27.062 27.003 51.964 1.00 23.49 178 VAL A CA 1
ATOM 1368 C C . VAL A 1 178 ? 26.228 26.888 53.259 1.00 23.49 178 VAL A C 1
ATOM 1369 O O . VAL A 1 178 ? 26.180 27.828 54.055 1.00 23.92 178 VAL A O 1
ATOM 1373 N N . ASP A 1 179 ? 25.591 25.734 53.462 1.00 23.03 179 ASP A N 1
ATOM 1374 C CA . ASP A 1 179 ? 24.749 25.452 54.637 1.00 23.04 179 ASP A CA 1
ATOM 1375 C C . ASP A 1 179 ? 25.605 25.322 55.902 1.00 24.83 179 ASP A C 1
ATOM 1376 O O . ASP A 1 179 ? 26.320 24.332 56.086 1.00 25.74 179 ASP A O 1
ATOM 1381 N N . PRO A 1 180 ? 25.527 26.317 56.798 1.00 24.07 180 PRO A N 1
ATOM 1382 C CA . PRO A 1 180 ? 26.298 26.314 58.043 1.00 24.08 180 PRO A CA 1
ATOM 1383 C C . PRO A 1 180 ? 26.104 25.048 58.887 1.00 24.65 180 PRO A C 1
ATOM 1384 O O . PRO A 1 180 ? 26.941 24.719 59.727 1.00 21.46 180 PRO A O 1
ATOM 1388 N N . ALA A 1 181 ? 25.009 24.333 58.643 1.00 24.66 181 ALA A N 1
ATOM 1389 C CA . ALA A 1 181 ? 24.710 23.116 59.386 1.00 25.28 181 ALA A CA 1
ATOM 1390 C C . ALA A 1 181 ? 25.542 21.912 58.941 1.00 26.64 181 ALA A C 1
ATOM 1391 O O . ALA A 1 181 ? 25.738 20.970 59.712 1.00 27.27 181 ALA A O 1
ATOM 1393 N N . THR A 1 182 ? 26.027 21.925 57.702 1.00 27.07 182 THR A N 1
ATOM 1394 C CA . THR A 1 182 ? 26.822 20.797 57.214 1.00 27.66 182 THR A CA 1
ATOM 1395 C C . THR A 1 182 ? 28.196 20.777 57.869 1.00 26.73 182 THR A C 1
ATOM 1396 O O . THR A 1 182 ? 28.926 21.762 57.831 1.00 29.03 182 THR A O 1
ATOM 1400 N N . PRO A 1 183 ? 28.566 19.647 58.482 1.00 27.16 183 PRO A N 1
ATOM 1401 C CA . PRO A 1 183 ? 29.865 19.513 59.148 1.00 25.75 183 PRO A CA 1
ATOM 1402 C C . PRO A 1 183 ? 31.038 19.600 58.178 1.00 24.58 183 PRO A C 1
ATOM 1403 O O . PRO A 1 183 ? 30.884 19.349 56.982 1.00 24.36 183 PRO A O 1
ATOM 1407 N N . VAL A 1 184 ? 32.202 19.967 58.712 1.00 23.66 184 VAL A N 1
ATOM 1408 C CA . VAL A 1 184 ? 33.434 20.105 57.935 1.00 25.58 184 VAL A CA 1
ATOM 1409 C C . VAL A 1 184 ? 33.780 18.814 57.194 1.00 26.20 184 VAL A C 1
ATOM 1410 O O . VAL A 1 184 ? 34.327 18.843 56.088 1.00 26.22 184 VAL A O 1
ATOM 1414 N N . ALA A 1 185 ? 33.471 17.684 57.819 1.00 26.04 185 ALA A N 1
ATOM 1415 C CA . ALA A 1 185 ? 33.752 16.384 57.226 1.00 25.47 185 ALA A CA 1
ATOM 1416 C C . ALA A 1 185 ? 32.958 16.241 55.940 1.00 24.19 185 ALA A C 1
ATOM 1417 O O . ALA A 1 185 ? 33.469 15.745 54.939 1.00 22.67 185 ALA A O 1
ATOM 1419 N N . ARG A 1 186 ? 31.703 16.678 55.982 1.00 24.27 186 ARG A N 1
ATOM 1420 C CA . ARG A 1 186 ? 30.832 16.601 54.822 1.00 25.30 186 ARG A CA 1
ATOM 1421 C C . ARG A 1 186 ? 31.313 17.590 53.764 1.00 25.86 186 ARG A C 1
ATOM 1422 O O . ARG A 1 186 ? 31.249 17.312 52.569 1.00 27.78 186 ARG A O 1
ATOM 1430 N N . ALA A 1 187 ? 31.807 18.738 54.215 1.00 24.40 187 ALA A N 1
ATOM 1431 C CA . ALA A 1 187 ? 32.305 19.769 53.313 1.00 23.85 187 ALA A CA 1
ATOM 1432 C C . ALA A 1 187 ? 33.489 19.260 52.502 1.00 23.68 187 ALA A C 1
ATOM 1433 O O . ALA A 1 187 ? 33.595 19.516 51.303 1.00 23.09 187 ALA A O 1
ATOM 1435 N N . LYS A 1 188 ? 34.389 18.542 53.157 1.00 24.09 188 LYS A N 1
ATOM 1436 C CA . LYS A 1 188 ? 35.549 18.023 52.457 1.00 24.09 188 LYS A CA 1
ATOM 1437 C C . LYS A 1 188 ? 35.159 17.040 51.352 1.00 24.74 188 LYS A C 1
ATOM 1438 O O . LYS A 1 188 ? 35.731 17.074 50.267 1.00 25.72 188 LYS A O 1
ATOM 1444 N N . GLU A 1 189 ? 34.181 16.179 51.616 1.00 25.83 189 GLU A N 1
ATOM 1445 C CA . GLU A 1 189 ? 33.728 15.220 50.611 1.00 29.29 189 GLU A CA 1
ATOM 1446 C C . GLU A 1 189 ? 33.168 15.932 49.376 1.00 29.01 189 GLU A C 1
ATOM 1447 O O . GLU A 1 189 ? 33.527 15.612 48.240 1.00 27.78 189 GLU A O 1
ATOM 1453 N N . ILE A 1 190 ? 32.283 16.897 49.611 1.00 29.86 190 ILE A N 1
ATOM 1454 C CA . ILE A 1 190 ? 31.656 17.662 48.536 1.00 29.57 190 ILE A CA 1
ATOM 1455 C C . ILE A 1 190 ? 32.704 18.262 47.602 1.00 29.95 190 ILE A C 1
ATOM 1456 O O . ILE A 1 190 ? 32.555 18.241 46.384 1.00 28.84 190 ILE A O 1
ATOM 1461 N N . LEU A 1 191 ? 33.767 18.780 48.197 1.00 29.93 191 LEU A N 1
ATOM 1462 C CA . LEU A 1 191 ? 34.832 19.417 47.455 1.00 32.05 191 LEU A CA 1
ATOM 1463 C C . LEU A 1 191 ? 35.406 18.612 46.299 1.00 33.79 191 LEU A C 1
ATOM 1464 O O . LEU A 1 191 ? 35.872 19.190 45.320 1.00 36.11 191 LEU A O 1
ATOM 1469 N N . ARG A 1 192 ? 35.381 17.288 46.395 1.00 35.06 192 ARG A N 1
ATOM 1470 C CA . ARG A 1 192 ? 35.915 16.475 45.309 1.00 34.92 192 ARG A CA 1
ATOM 1471 C C . ARG A 1 192 ? 34.858 16.016 44.315 1.00 33.68 192 ARG A C 1
ATOM 1472 O O . ARG A 1 192 ? 35.132 15.190 43.443 1.00 33.37 192 ARG A O 1
ATOM 1480 N N . ALA A 1 193 ? 33.653 16.557 44.442 1.00 31.58 193 ALA A N 1
ATOM 1481 C CA . ALA A 1 193 ? 32.573 16.205 43.532 1.00 30.20 193 ALA A CA 1
ATOM 1482 C C . ALA A 1 193 ? 32.404 17.317 42.504 1.00 29.74 193 ALA A C 1
ATOM 1483 O O . ALA A 1 193 ? 31.302 17.573 42.030 1.00 30.54 193 ALA A O 1
ATOM 1485 N N . GLY A 1 194 ? 33.506 17.978 42.162 1.00 30.23 194 GLY A N 1
ATOM 1486 C CA . GLY A 1 194 ? 33.445 19.055 41.189 1.00 30.10 194 GLY A CA 1
ATOM 1487 C C . GLY A 1 194 ? 33.081 18.579 39.793 1.00 29.20 194 GLY A C 1
ATOM 1488 O O . GLY A 1 194 ? 33.372 17.443 39.428 1.00 28.66 194 GLY A O 1
ATOM 1489 N N . LEU A 1 195 ? 32.442 19.451 39.015 1.00 29.38 195 LEU A N 1
ATOM 1490 C CA . LEU A 1 195 ? 32.044 19.127 37.645 1.00 29.12 195 LEU A CA 1
ATOM 1491 C C . LEU A 1 195 ? 33.236 18.667 36.816 1.00 28.28 195 LEU A C 1
ATOM 1492 O O . LEU A 1 195 ? 34.329 19.220 36.918 1.00 28.71 195 LEU A O 1
ATOM 1497 N N . PRO A 1 196 ? 33.035 17.641 35.978 1.00 28.80 196 PRO A N 1
ATOM 1498 C CA . PRO A 1 196 ? 34.105 17.108 35.127 1.00 30.02 196 PRO A CA 1
ATOM 1499 C C . PRO A 1 196 ? 34.368 18.020 33.931 1.00 31.46 196 PRO A C 1
ATOM 1500 O O . PRO A 1 196 ? 33.512 18.822 33.549 1.00 31.72 196 PRO A O 1
ATOM 1504 N N . GLU A 1 197 ? 35.549 17.899 33.337 1.00 33.07 197 GLU A N 1
ATOM 1505 C CA . GLU A 1 197 ? 35.896 18.747 32.205 1.00 34.72 197 GLU A CA 1
ATOM 1506 C C . GLU A 1 197 ? 34.946 18.568 31.021 1.00 34.23 197 GLU A C 1
ATOM 1507 O O . GLU A 1 197 ? 34.746 19.494 30.233 1.00 33.30 197 GLU A O 1
ATOM 1513 N N . THR A 1 198 ? 34.348 17.383 30.915 1.00 33.76 198 THR A N 1
ATOM 1514 C CA . THR A 1 198 ? 33.407 17.078 29.837 1.00 32.18 198 THR A CA 1
ATOM 1515 C C . THR A 1 198 ? 32.175 17.998 29.858 1.00 31.42 198 THR A C 1
ATOM 1516 O O . THR A 1 198 ? 31.307 17.903 28.988 1.00 30.23 198 THR A O 1
ATOM 1520 N N . ALA A 1 199 ? 32.095 18.887 30.847 1.00 30.49 199 ALA A N 1
ATOM 1521 C CA . ALA A 1 199 ? 30.954 19.800 30.961 1.00 28.68 199 ALA A CA 1
ATOM 1522 C C . ALA A 1 199 ? 31.288 21.215 30.496 1.00 27.23 199 ALA A C 1
ATOM 1523 O O . ALA A 1 199 ? 30.417 22.086 30.452 1.00 26.01 199 ALA A O 1
ATOM 1525 N N . PHE A 1 200 ? 32.551 21.428 30.138 1.00 26.18 200 PHE A N 1
ATOM 1526 C CA . PHE A 1 200 ? 33.029 22.733 29.693 1.00 25.53 200 PHE A CA 1
ATOM 1527 C C . PHE A 1 200 ? 33.567 22.737 28.263 1.00 26.10 200 PHE A C 1
ATOM 1528 O O . PHE A 1 200 ? 34.035 21.721 27.752 1.00 27.68 200 PHE A O 1
ATOM 1536 N N . SER A 1 201 ? 33.501 23.901 27.632 1.00 25.82 201 SER A N 1
ATOM 1537 C CA . SER A 1 201 ? 34.031 24.096 26.294 1.00 25.85 201 SER A CA 1
ATOM 1538 C C . SER A 1 201 ? 34.851 25.380 26.436 1.00 26.69 201 SER A C 1
ATOM 1539 O O . SER A 1 201 ? 34.696 26.102 27.423 1.00 25.21 201 SER A O 1
ATOM 1542 N N . TRP A 1 202 ? 35.728 25.667 25.479 1.00 26.14 202 TRP A N 1
ATOM 1543 C CA . TRP A 1 202 ? 36.543 26.875 25.567 1.00 26.65 202 TRP A CA 1
ATOM 1544 C C . TRP A 1 202 ? 37.058 27.327 24.220 1.00 26.27 202 TRP A C 1
ATOM 1545 O O . TRP A 1 202 ? 37.091 26.552 23.269 1.00 25.88 202 TRP A O 1
ATOM 1556 N N . TYR A 1 203 ? 37.446 28.594 24.138 1.00 24.83 203 TYR A N 1
ATOM 1557 C CA . TYR A 1 203 ? 37.979 29.132 22.897 1.00 24.93 203 TYR A CA 1
ATOM 1558 C C . TYR A 1 203 ? 39.038 30.194 23.192 1.00 26.41 203 TYR A C 1
ATOM 1559 O O . TYR A 1 203 ? 39.083 30.755 24.291 1.00 23.83 203 TYR A O 1
ATOM 1568 N N . PRO A 1 204 ? 39.920 30.472 22.216 1.00 25.98 204 PRO A N 1
ATOM 1569 C CA . PRO A 1 204 ? 40.950 31.483 22.449 1.00 27.15 204 PRO A CA 1
ATOM 1570 C C . PRO A 1 204 ? 40.343 32.872 22.319 1.00 27.67 204 PRO A C 1
ATOM 1571 O O . PRO A 1 204 ? 39.626 33.149 21.353 1.00 30.19 204 PRO A O 1
ATOM 1575 N N . VAL A 1 205 ? 40.600 33.737 23.295 1.00 27.22 205 VAL A N 1
ATOM 1576 C CA . VAL A 1 205 ? 40.072 35.091 23.229 1.00 29.92 205 VAL A CA 1
ATOM 1577 C C . VAL A 1 205 ? 41.016 35.878 22.329 1.00 30.84 205 VAL A C 1
ATOM 1578 O O . VAL A 1 205 ? 42.232 35.822 22.493 1.00 31.12 205 VAL A O 1
ATOM 1582 N N . ARG A 1 206 ? 40.449 36.600 21.372 1.00 31.99 206 ARG A N 1
ATOM 1583 C CA . ARG A 1 206 ? 41.239 37.352 20.409 1.00 34.18 206 ARG A CA 1
ATOM 1584 C C . ARG A 1 206 ? 41.451 38.804 20.807 1.00 37.05 206 ARG A C 1
ATOM 1585 O O . ARG A 1 206 ? 42.340 39.477 20.284 1.00 37.03 206 ARG A O 1
ATOM 1593 N N . GLN A 1 207 ? 40.639 39.277 21.746 1.00 42.30 207 GLN A N 1
ATOM 1594 C CA . GLN A 1 207 ? 40.744 40.647 22.237 1.00 46.92 207 GLN A CA 1
ATOM 1595 C C . GLN A 1 207 ? 41.854 40.692 23.292 1.00 49.83 207 GLN A C 1
ATOM 1596 O O . GLN A 1 207 ? 42.530 39.688 23.536 1.00 49.28 207 GLN A O 1
ATOM 1602 N N . GLU A 1 208 ? 42.045 41.856 23.905 1.00 53.90 208 GLU A N 1
ATOM 1603 C CA . GLU A 1 208 ? 43.065 42.028 24.942 1.00 57.51 208 GLU A CA 1
ATOM 1604 C C . GLU A 1 208 ? 42.479 41.781 26.328 1.00 58.36 208 GLU A C 1
ATOM 1605 O O . GLU A 1 208 ? 41.547 42.466 26.745 1.00 59.00 208 GLU A O 1
ATOM 1611 N N . VAL A 1 209 ? 43.033 40.805 27.041 1.00 59.96 209 VAL A N 1
ATOM 1612 C CA . VAL A 1 209 ? 42.569 40.480 28.386 1.00 60.45 209 VAL A CA 1
ATOM 1613 C C . VAL A 1 209 ? 43.748 40.369 29.344 1.00 61.27 209 VAL A C 1
ATOM 1614 O O . VAL A 1 209 ? 43.574 40.344 30.562 1.00 61.01 209 VAL A O 1
ATOM 1618 N N . GLY A 1 210 ? 44.948 40.301 28.778 1.00 61.94 210 GLY A N 1
ATOM 1619 C CA . GLY A 1 210 ? 46.148 40.190 29.585 1.00 63.23 210 GLY A CA 1
ATOM 1620 C C . GLY A 1 210 ? 47.203 39.310 28.939 1.00 64.24 210 GLY A C 1
ATOM 1621 O O . GLY A 1 210 ? 46.890 38.472 28.088 1.00 63.38 210 GLY A O 1
ATOM 1622 N N . SER A 1 211 ? 48.456 39.503 29.347 1.00 64.84 211 SER A N 1
ATOM 1623 C CA . SER A 1 211 ? 49.578 38.732 28.821 1.00 65.91 211 SER A CA 1
ATOM 1624 C C . SER A 1 211 ? 49.796 37.446 29.618 1.00 66.58 211 SER A C 1
ATOM 1625 O O . SER A 1 211 ? 50.296 36.452 29.085 1.00 66.50 211 SER A O 1
ATOM 1628 N N . SER A 1 212 ? 49.424 37.478 30.896 1.00 66.99 212 SER A N 1
ATOM 1629 C CA . SER A 1 212 ? 49.570 36.325 31.783 1.00 67.85 212 SER A CA 1
ATOM 1630 C C . SER A 1 212 ? 48.468 36.311 32.840 1.00 68.76 212 SER A C 1
ATOM 1631 O O . SER A 1 212 ? 47.706 37.272 32.958 1.00 67.59 212 SER A O 1
ATOM 1634 N N . LYS A 1 213 ? 48.388 35.220 33.602 1.00 71.15 213 LYS A N 1
ATOM 1635 C CA . LYS A 1 213 ? 47.380 35.078 34.656 1.00 73.92 213 LYS A CA 1
ATOM 1636 C C . LYS A 1 213 ? 47.470 36.249 35.631 1.00 76.10 213 LYS A C 1
ATOM 1637 O O . LYS A 1 213 ? 46.452 36.756 36.112 1.00 76.35 213 LYS A O 1
ATOM 1643 N N . TYR A 1 214 ? 48.701 36.669 35.912 1.00 78.07 214 TYR A N 1
ATOM 1644 C CA . TYR A 1 214 ? 48.960 37.772 36.828 1.00 80.25 214 TYR A CA 1
ATOM 1645 C C . TYR A 1 214 ? 49.378 39.053 36.102 1.00 80.98 214 TYR A C 1
ATOM 1646 O O . TYR A 1 214 ? 50.200 39.825 36.599 1.00 81.57 214 TYR A O 1
ATOM 1655 N N . GLN A 1 215 ? 48.803 39.275 34.923 1.00 81.04 215 GLN A N 1
ATOM 1656 C CA . GLN A 1 215 ? 49.097 40.467 34.138 1.00 81.00 215 GLN A CA 1
ATOM 1657 C C . GLN A 1 215 ? 47.825 41.090 33.584 1.00 81.08 215 GLN A C 1
ATOM 1658 O O . GLN A 1 215 ? 47.231 40.584 32.631 1.00 80.69 215 GLN A O 1
ATOM 1664 N N . LEU A 1 216 ? 47.412 42.194 34.197 1.00 81.63 216 LEU A N 1
ATOM 1665 C CA . LEU A 1 216 ? 46.216 42.911 33.782 1.00 82.28 216 LEU A CA 1
ATOM 1666 C C . LEU A 1 216 ? 46.496 43.600 32.451 1.00 83.33 216 LEU A C 1
ATOM 1667 O O . LEU A 1 216 ? 47.623 44.020 32.189 1.00 83.10 216 LEU A O 1
ATOM 1672 N N . PRO A 1 217 ? 45.470 43.728 31.594 1.00 84.46 217 PRO A N 1
ATOM 1673 C CA . PRO A 1 217 ? 45.631 44.375 30.287 1.00 85.40 217 PRO A CA 1
ATOM 1674 C C . PRO A 1 217 ? 46.041 45.845 30.386 1.00 86.36 217 PRO A C 1
ATOM 1675 O O . PRO A 1 217 ? 45.415 46.627 31.102 1.00 86.72 217 PRO A O 1
ATOM 1679 N N . ASP A 1 218 ? 47.098 46.209 29.664 1.00 87.14 218 ASP A N 1
ATOM 1680 C CA . ASP A 1 218 ? 47.603 47.578 29.660 1.00 87.75 218 ASP A CA 1
ATOM 1681 C C . ASP A 1 218 ? 46.529 48.587 29.269 1.00 87.89 218 ASP A C 1
ATOM 1682 O O . ASP A 1 218 ? 46.531 49.696 29.847 1.00 87.79 218 ASP A O 1
#

Sequence (210 aa):
CGRIAQKSAPEDYVEILWPNARLVAGPRYNIPPGTRPLTHRLVDQAEALARLPWGYKPHGSSFFINAKLETIERHGWPWKLIGTGRILVPADGWYEWKALDSGPKPAKQPYYIHGDAPLLFAGLSAWRRGAELDEAHGFAIVTNDALGGMVDVHDRRPVALPPELAREWVDPATPVARAKEILRAGLPETAFSWYPVRQEVGSSKYQLPD

Foldseek 3Di:
DFWFWFQDDLQQVCCQQPNPDGDDDHTGGTDGAQFFAWKFLLAPNDDDIGTAHAWADAPPDPHIAEDELVCLVVCHPPQVCLQRFKMWGKGQWTKAWAFPDDDPLGFTFIKTKGFPGIWTFIKGWQDHPPDDRDNNTHMYTYFHLVCADLRHNPHTHTFTARSVLSNLRRRSPRGSVSNSVRSVVGDDSVRMDMDTDPDFQARHSPGGGD

Secondary structure (DSSP, 8-state):
---EEE-S-HHHHHHHHSSS-------EEEE-TTS--B---TTTT-----B--B----TTS----EEEHHHHHTT-TTTT---S-EEEEEEEEEEEEEE-S-SSS--EEEEEEEEEEEEEEEEEE---TT--SSGGG-EEEEE-GGG--SS-TTS--B-B--HHHHHHHH-TTS-HHHHHHHHT-PPPGGG-EEEE--S-S-SBTTB---

InterPro domains:
  IPR003738 SOS response associated peptidase (SRAP) [PF02586] (1-211)
  IPR003738 SOS response associated peptidase (SRAP) [PTHR13604] (1-222)
  IPR036590 SOS response associated peptidase-like [G3DSA:3.90.1680.10] (1-223)
  IPR036590 SOS response associated peptidase-like [SSF143081] (2-218)

Radius of gyration: 16.41 Å; Cα contacts (8 Å, |Δi|>4): 476; chains: 1; bounding box: 50×32×41 Å

Organism: Bordetella bronchiseptica (strain ATCC BAA-588 / NCTC 13252 / RB50) (NCBI:txid257310)

B-factor: mean 31.57, std 14.92, range [6.07, 91.26]

CATH classification: 3.90.1680.10

Nearest PDB structures (foldseek):
  2bdv-assembly1_A  TM=1.005E+00  e=6.972E-49  Bordetella bronchiseptica RB50
  6kbz-assembly4_H  TM=8.490E-01  e=7.625E-19  Escherichia coli
  6kbz-assembly3_F  TM=8.206E-01  e=5.885E-18  Escherichia coli
  8d2m-assembly2_B  TM=8.239E-01  e=1.093E-17  Escherichia coli
  8d2m-assembly1_A  TM=8.262E-01  e=1.585E-17  Escherichia coli

Solvent-accessible surface area: 10762 Å² total